Protein AF-M2BFG3-F1 (afdb_monomer)

Secondary structure (DSSP, 8-state):
-----S---PPTT--SSSSSHHHHHHHHHHHHHHHHHHTT--GGG--S-PPPPEETTT-PBP-HHHHHHHHHHHHHHT-S--EEEEHHHHHHTT--B-TTS--PPEEEEPTTSS-SSPPPSSB-----SS---SEEEEEEGGGB-HHHHHHHHHHHHHT--HHHHHHHHHHHHHHHHHHHHHHTT-HHHHHHHHHHHHHHHHH-TT-HHHHHHHHHHHHHHHHTSGGGG-GGGTSHHHHHHHHHHHHHHHHHHHHHHHTTSS-TTHHHHHHHHHHHHHHHHT-S---HHHHHHHHHHHHHHH---S-------

Nearest PDB structures (foldseek):
  5ew5-assembly4_D  TM=2.114E-01  e=9.099E+00  Escherichia coli

Sequence (313 aa):
MPSLMDGSIKTVWEPYKYGSPEDYYITQFNSLLQECSSKDILPFFDHTKKDIPENMLNRSIMKDINKVAAELHSASTGAGGNTYIFGKDALELNLSLDTTKNIRPLLVCADGKYSSIQPILHEMKVAESGAKTKYQFMYNLEQFDERSQKILKKVAKEYNQEKETNKIKNEIQKDAKEFYKDNCKNPDNRKKMTNLLQQNREENKNLLSSFEAVMIHNLAQKHGGFEIIGDKYIKPENEIVAKMKMREEIDSSLKAIADNKLKPDALMRSVFKGQETANLIMSKDVSYDRQHEKHETIKAKTNTHKLEYGYGR

Structure (mmCIF, N/CA/C/O backbone):
data_AF-M2BFG3-F1
#
_entry.id   AF-M2BFG3-F1
#
loop_
_atom_site.group_PDB
_atom_site.id
_atom_site.type_symbol
_atom_site.label_atom_id
_atom_site.label_alt_id
_atom_site.label_comp_id
_atom_site.label_asym_id
_atom_site.label_entity_id
_atom_site.label_seq_id
_atom_site.pdbx_PDB_ins_code
_atom_site.Cartn_x
_atom_site.Cartn_y
_atom_site.Cartn_z
_atom_site.occupancy
_atom_site.B_iso_or_equiv
_atom_site.auth_seq_id
_atom_site.auth_comp_id
_atom_site.auth_asym_id
_atom_site.auth_atom_id
_atom_site.pdbx_PDB_model_num
ATOM 1 N N . MET A 1 1 ? -10.551 -11.655 -16.839 1.00 30.52 1 MET A N 1
ATOM 2 C CA . MET A 1 1 ? -9.439 -10.677 -16.761 1.00 30.52 1 MET A CA 1
ATOM 3 C C . MET A 1 1 ? -9.020 -10.306 -18.179 1.00 30.52 1 MET A C 1
ATOM 5 O O . MET A 1 1 ? -8.945 -11.225 -18.983 1.00 30.52 1 MET A O 1
ATOM 9 N N . PRO A 1 2 ? -8.793 -9.03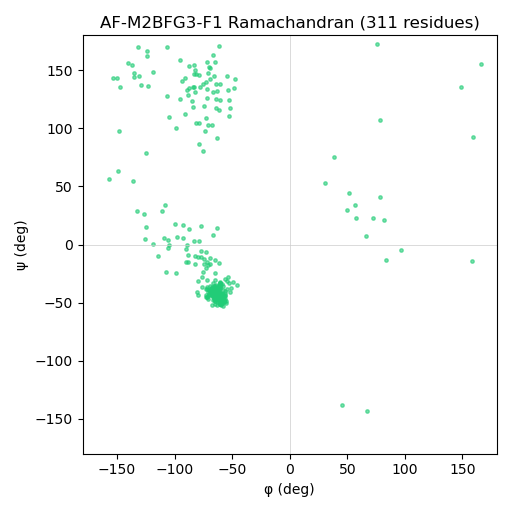1 -18.547 1.00 34.00 2 PRO A N 1
ATOM 10 C CA . PRO A 1 2 ? -8.161 -8.721 -19.829 1.00 34.00 2 PRO A CA 1
ATOM 11 C C . PRO A 1 2 ? -6.678 -9.110 -19.752 1.00 34.00 2 PRO A C 1
ATOM 13 O O . PRO A 1 2 ? -5.992 -8.693 -18.820 1.00 34.00 2 PRO A O 1
ATOM 16 N N . SER A 1 3 ? -6.210 -9.928 -20.696 1.00 36.12 3 SER A N 1
ATOM 17 C CA . SER A 1 3 ? -4.841 -10.445 -20.751 1.00 36.12 3 SER A CA 1
ATOM 18 C C . SER A 1 3 ? -3.840 -9.326 -21.041 1.00 36.12 3 SER A C 1
ATOM 20 O O . SER A 1 3 ? -3.695 -8.864 -22.169 1.00 36.12 3 SER A O 1
ATOM 22 N N . LEU A 1 4 ? -3.143 -8.895 -19.998 1.00 45.59 4 LEU A N 1
ATOM 23 C CA . LEU A 1 4 ? -1.855 -8.220 -20.088 1.00 45.59 4 LEU A CA 1
ATOM 24 C C . LEU A 1 4 ? -0.798 -9.311 -20.322 1.00 45.59 4 LEU A C 1
ATOM 26 O O . LEU A 1 4 ? -0.286 -9.865 -19.359 1.00 45.59 4 LEU A O 1
ATOM 30 N N . MET A 1 5 ? -0.552 -9.698 -21.575 1.00 47.91 5 MET A N 1
ATOM 31 C CA . MET A 1 5 ? 0.468 -10.709 -21.917 1.00 47.91 5 MET A CA 1
ATOM 32 C C . MET A 1 5 ? 1.492 -10.224 -22.952 1.00 47.91 5 MET A C 1
ATOM 34 O O . MET A 1 5 ? 2.350 -10.997 -23.357 1.00 47.91 5 MET A O 1
ATOM 38 N N . ASP A 1 6 ? 1.449 -8.960 -23.376 1.00 53.59 6 ASP A N 1
ATOM 39 C CA . ASP A 1 6 ? 2.383 -8.432 -24.381 1.00 53.59 6 ASP A CA 1
ATOM 40 C C . ASP A 1 6 ? 3.665 -7.828 -23.778 1.00 53.59 6 ASP A C 1
ATOM 42 O O . ASP A 1 6 ? 4.554 -7.425 -24.521 1.00 53.59 6 ASP A O 1
ATOM 46 N N . GLY A 1 7 ? 3.784 -7.764 -22.445 1.00 57.06 7 GLY A N 1
ATOM 47 C CA . GLY A 1 7 ? 4.974 -7.240 -21.760 1.00 57.06 7 GLY A CA 1
ATOM 48 C C . GLY A 1 7 ? 5.223 -5.742 -21.976 1.00 57.06 7 GLY A C 1
ATOM 49 O O . GLY A 1 7 ? 6.262 -5.230 -21.554 1.00 57.06 7 GLY A O 1
ATOM 50 N N . SER A 1 8 ? 4.286 -5.030 -22.613 1.00 61.94 8 SER A N 1
ATOM 51 C CA . SER A 1 8 ? 4.413 -3.605 -22.890 1.00 61.94 8 SER A CA 1
ATOM 52 C C . SER A 1 8 ? 4.112 -2.784 -21.635 1.00 61.94 8 SER A C 1
ATOM 54 O O . SER A 1 8 ? 3.156 -3.035 -20.893 1.00 61.94 8 SER A O 1
ATOM 56 N N . ILE A 1 9 ? 4.945 -1.775 -21.372 1.00 69.50 9 ILE A N 1
ATOM 57 C CA . ILE A 1 9 ? 4.664 -0.811 -20.311 1.00 69.50 9 ILE A CA 1
ATOM 58 C C . ILE A 1 9 ? 3.528 0.077 -20.812 1.00 69.50 9 ILE A C 1
ATOM 60 O O . ILE A 1 9 ? 3.706 0.889 -21.718 1.00 69.50 9 ILE A O 1
ATOM 64 N N . LYS A 1 10 ? 2.340 -0.085 -20.229 1.00 58.25 10 LYS A N 1
ATOM 65 C CA . LYS A 1 10 ? 1.167 0.671 -20.668 1.00 58.25 10 LYS A CA 1
ATOM 66 C C . LYS A 1 10 ? 1.348 2.167 -20.430 1.00 58.25 10 LYS A C 1
ATOM 68 O O . LYS A 1 10 ? 1.586 2.600 -19.299 1.00 58.25 10 LYS A O 1
ATOM 73 N N . THR A 1 11 ? 1.191 2.948 -21.496 1.00 51.62 11 THR A N 1
ATOM 74 C CA . THR A 1 11 ? 1.058 4.402 -21.442 1.00 51.62 11 THR A CA 1
ATOM 75 C C . THR A 1 11 ? -0.285 4.799 -20.827 1.00 51.62 11 THR A C 1
ATOM 77 O O . THR A 1 11 ? -1.258 4.046 -20.802 1.00 51.62 11 THR A O 1
ATOM 80 N N . VAL A 1 12 ? -0.284 5.986 -20.231 1.00 53.41 12 VAL A N 1
ATOM 81 C CA . VAL A 1 12 ? -1.336 6.555 -19.388 1.00 53.41 12 VAL A CA 1
ATOM 82 C C . VAL A 1 12 ? -2.705 6.512 -20.079 1.00 53.41 12 VAL A C 1
ATOM 84 O O . VAL A 1 12 ? -2.905 7.162 -21.096 1.00 53.41 12 VAL A O 1
ATOM 87 N N . TRP A 1 13 ? -3.625 5.763 -19.462 1.00 57.31 13 TRP A N 1
ATOM 88 C CA . TRP A 1 13 ? -5.076 5.728 -19.684 1.00 57.31 13 TRP A CA 1
ATOM 89 C C . TRP A 1 13 ? -5.549 5.841 -21.137 1.00 57.31 13 TRP A C 1
ATOM 91 O O . TRP A 1 13 ? -6.154 6.844 -21.510 1.00 57.31 13 TRP A O 1
ATOM 101 N N . GLU A 1 14 ? -5.409 4.769 -21.918 1.00 45.84 14 GLU A N 1
ATOM 102 C CA . GLU A 1 14 ? -6.371 4.555 -23.002 1.00 45.84 14 GLU A CA 1
ATOM 103 C C . GLU A 1 14 ? -7.639 3.857 -22.479 1.00 45.84 14 GLU A C 1
ATOM 105 O O . GLU A 1 14 ? -7.562 2.951 -21.637 1.00 45.84 14 GLU A O 1
ATOM 110 N N . PRO A 1 15 ? -8.824 4.341 -22.899 1.00 43.78 15 PRO A N 1
ATOM 111 C CA . PRO A 1 15 ? -10.099 4.015 -22.285 1.00 43.78 15 PRO A CA 1
ATOM 112 C C . PRO A 1 15 ? -10.504 2.605 -22.695 1.00 43.78 15 PRO A C 1
ATOM 114 O O . PRO A 1 15 ? -10.333 2.247 -23.844 1.00 43.78 15 PRO A O 1
ATOM 117 N N . TYR A 1 16 ? -11.022 1.811 -21.760 1.00 41.34 16 TYR A N 1
ATOM 118 C CA . TYR A 1 16 ? -12.101 0.821 -21.926 1.00 41.34 16 TYR A CA 1
ATOM 119 C C . TYR A 1 16 ? -12.014 -0.197 -20.782 1.00 41.34 16 TYR A C 1
ATOM 121 O O . TYR A 1 16 ? -11.285 -1.184 -20.861 1.00 41.34 16 TYR A O 1
ATOM 129 N N . LYS A 1 17 ? -12.770 0.090 -19.706 1.00 51.50 17 LYS A N 1
ATOM 130 C CA . LYS A 1 17 ? -13.565 -0.848 -18.869 1.00 51.50 17 LYS A CA 1
ATOM 131 C C . LYS A 1 17 ? -13.881 -0.336 -17.456 1.00 51.50 17 LYS A C 1
ATOM 133 O O . LYS A 1 17 ? -14.753 -0.920 -16.826 1.00 51.50 17 LYS A O 1
ATOM 138 N N . TYR A 1 18 ? -13.226 0.721 -16.962 1.00 51.38 18 TYR A N 1
ATOM 139 C CA . TYR A 1 18 ? -13.191 0.995 -15.512 1.00 51.38 18 TYR A CA 1
ATOM 140 C C . TYR A 1 18 ? -13.675 2.378 -15.036 1.00 51.38 18 TYR A C 1
ATOM 142 O O . TYR A 1 18 ? -13.423 2.726 -13.889 1.00 51.38 18 TYR A O 1
ATOM 150 N N . GLY A 1 19 ? -14.378 3.165 -15.855 1.00 62.75 19 GLY A N 1
ATOM 151 C CA . GLY A 1 19 ? -14.836 4.492 -15.415 1.00 62.75 19 GLY A CA 1
ATOM 152 C C . GLY A 1 19 ? -13.675 5.472 -15.200 1.00 62.75 19 GLY A C 1
ATOM 153 O O . GLY A 1 19 ? -12.721 5.475 -15.981 1.00 62.75 19 GLY A O 1
ATOM 154 N N . SER A 1 20 ? -13.766 6.335 -14.184 1.00 77.19 20 SER A N 1
ATOM 155 C CA . SER A 1 20 ? -12.727 7.331 -13.899 1.00 77.19 20 SER A CA 1
ATOM 156 C C . SER A 1 20 ? -11.452 6.686 -13.311 1.00 77.19 20 SER A C 1
ATOM 158 O O . SER A 1 20 ? -11.523 5.617 -12.702 1.00 77.19 20 SER A O 1
ATOM 160 N N . PRO A 1 21 ? -10.267 7.327 -13.415 1.00 76.25 21 PRO A N 1
ATOM 161 C CA . PRO A 1 21 ? -9.048 6.860 -12.739 1.00 76.25 21 PRO A CA 1
ATOM 162 C C . PRO A 1 21 ? -9.212 6.653 -11.226 1.00 76.25 21 PRO A C 1
ATOM 164 O O . PRO A 1 21 ? -8.524 5.834 -10.624 1.00 76.25 21 PRO A O 1
ATOM 167 N N . GLU A 1 22 ? -10.131 7.396 -10.612 1.00 80.00 22 GLU A N 1
ATOM 168 C CA . GLU A 1 22 ? -10.487 7.262 -9.205 1.00 80.00 22 GLU A CA 1
ATOM 169 C C . GLU A 1 22 ? -11.275 5.991 -8.920 1.00 80.00 22 GLU A C 1
ATOM 171 O O . GLU A 1 22 ? -10.917 5.259 -7.998 1.00 80.00 22 GLU A O 1
ATOM 176 N N . ASP A 1 23 ? -12.266 5.679 -9.751 1.00 81.06 23 ASP A N 1
ATOM 177 C CA . ASP A 1 23 ? -13.029 4.435 -9.639 1.00 81.06 23 ASP A CA 1
ATOM 178 C C . ASP A 1 23 ? -12.116 3.223 -9.826 1.00 81.06 23 ASP A C 1
ATOM 180 O O . ASP A 1 23 ? -12.203 2.251 -9.070 1.00 81.06 23 ASP A O 1
ATOM 184 N N . TYR A 1 24 ? -11.178 3.294 -10.780 1.00 83.12 24 TYR A N 1
ATOM 185 C CA . TYR A 1 24 ? -10.166 2.254 -10.949 1.00 83.12 24 TYR A CA 1
ATOM 186 C C . TYR A 1 24 ? -9.262 2.135 -9.723 1.00 83.12 24 TYR A C 1
ATOM 188 O O . TYR A 1 24 ? -8.997 1.021 -9.285 1.00 83.12 24 TYR A O 1
ATOM 196 N N . TYR A 1 25 ? -8.794 3.253 -9.162 1.00 85.69 25 TYR A N 1
ATOM 197 C CA . TYR A 1 25 ? -7.952 3.246 -7.965 1.00 85.69 25 TYR A CA 1
ATOM 198 C C . TYR A 1 25 ? -8.656 2.563 -6.786 1.00 85.69 25 TYR A C 1
ATOM 200 O O . TYR A 1 25 ? -8.104 1.645 -6.182 1.00 85.69 25 TYR A O 1
ATOM 208 N N . ILE A 1 26 ? -9.907 2.949 -6.519 1.00 87.31 26 ILE A N 1
ATOM 209 C CA . ILE A 1 26 ? -10.742 2.371 -5.457 1.00 87.31 26 ILE A CA 1
ATOM 210 C C . ILE A 1 26 ? -10.985 0.879 -5.715 1.00 87.31 26 ILE A C 1
ATOM 212 O O . ILE A 1 26 ? -10.806 0.047 -4.825 1.00 87.31 26 ILE A O 1
ATOM 216 N N . THR A 1 27 ? -11.342 0.518 -6.948 1.00 88.69 27 THR A N 1
ATOM 217 C CA . THR A 1 27 ? -11.593 -0.877 -7.335 1.00 88.69 27 THR A CA 1
ATOM 218 C C . THR A 1 27 ? -10.334 -1.727 -7.205 1.00 88.69 27 THR A C 1
ATOM 220 O O . THR A 1 27 ? -10.389 -2.843 -6.685 1.00 88.69 27 THR A O 1
ATOM 223 N N . GLN A 1 28 ? -9.186 -1.209 -7.651 1.00 90.25 28 GLN A N 1
ATOM 224 C CA . GLN A 1 28 ? -7.898 -1.878 -7.531 1.00 90.25 28 GLN A CA 1
ATOM 225 C C . GLN A 1 28 ? -7.539 -2.089 -6.061 1.00 90.25 28 GLN A C 1
ATOM 227 O O . GLN A 1 28 ? -7.162 -3.204 -5.707 1.00 90.25 28 GLN A O 1
ATOM 232 N N . PHE A 1 29 ? -7.703 -1.065 -5.221 1.00 93.00 29 PHE A N 1
ATOM 233 C CA . PHE A 1 29 ? -7.454 -1.150 -3.786 1.00 93.00 29 PHE A CA 1
ATOM 234 C C . PHE A 1 29 ? -8.316 -2.233 -3.126 1.00 93.00 29 PHE A C 1
ATOM 236 O O . PHE A 1 29 ? -7.786 -3.150 -2.502 1.00 93.00 29 PHE A O 1
ATOM 243 N N . ASN A 1 30 ? -9.635 -2.182 -3.335 1.00 93.38 30 ASN A N 1
ATOM 244 C CA . ASN A 1 30 ? -10.581 -3.157 -2.790 1.00 93.38 30 ASN A CA 1
ATOM 245 C C . ASN A 1 30 ? -10.259 -4.587 -3.254 1.00 93.38 30 ASN A C 1
ATOM 247 O O . ASN A 1 30 ? -10.263 -5.518 -2.451 1.00 93.38 30 ASN A O 1
ATOM 251 N N . SER A 1 31 ? -9.916 -4.753 -4.536 1.00 93.69 31 SER A N 1
ATOM 252 C CA . SER A 1 31 ? -9.555 -6.058 -5.104 1.00 93.69 31 SER A CA 1
ATOM 253 C C . SER A 1 31 ? -8.260 -6.607 -4.507 1.00 93.69 31 SER A C 1
ATOM 255 O O . SER A 1 31 ? -8.182 -7.791 -4.201 1.00 93.69 31 SER A O 1
ATOM 257 N N . LEU A 1 32 ? -7.235 -5.763 -4.344 1.00 95.44 32 LEU A N 1
ATOM 258 C CA . LEU A 1 32 ? -5.972 -6.160 -3.718 1.00 95.44 32 LEU A CA 1
ATOM 259 C C . LEU A 1 32 ? -6.183 -6.559 -2.254 1.00 95.44 32 LEU A C 1
ATOM 261 O O . LEU A 1 32 ? -5.643 -7.565 -1.806 1.00 95.44 32 LEU A O 1
ATOM 265 N N . LEU A 1 33 ? -7.002 -5.802 -1.524 1.00 94.44 33 LEU A N 1
ATOM 266 C CA . LEU A 1 33 ? -7.316 -6.090 -0.130 1.00 94.44 33 LEU A CA 1
ATOM 267 C C . LEU A 1 33 ? -8.026 -7.446 0.023 1.00 94.44 33 LEU A C 1
ATOM 269 O O . LEU A 1 33 ? -7.627 -8.247 0.865 1.00 94.44 33 LEU A O 1
ATOM 273 N N . GLN A 1 34 ? -9.021 -7.723 -0.827 1.00 95.44 34 GLN A N 1
ATOM 274 C CA . GLN A 1 34 ? -9.739 -9.003 -0.862 1.00 95.44 34 GLN A CA 1
ATOM 275 C C . GLN A 1 34 ? -8.835 -10.179 -1.254 1.00 95.44 34 GLN A C 1
ATOM 277 O O . GLN A 1 34 ? -8.883 -11.264 -0.672 1.00 95.44 34 GLN A O 1
ATOM 282 N N . GLU A 1 35 ? -8.003 -9.985 -2.273 1.00 95.19 35 GLU A N 1
ATOM 283 C CA . GLU A 1 35 ? -7.098 -11.023 -2.752 1.00 95.19 35 GLU A CA 1
ATOM 284 C C . GLU A 1 35 ? -6.076 -11.396 -1.673 1.00 95.19 35 GLU A C 1
ATOM 286 O O . GLU A 1 35 ? -5.874 -12.577 -1.387 1.00 95.19 35 GLU A O 1
ATOM 291 N N . CYS A 1 36 ? -5.469 -10.398 -1.029 1.00 94.88 36 CYS A N 1
ATOM 292 C CA . CYS A 1 36 ? -4.495 -10.641 0.024 1.00 94.88 36 CYS A CA 1
ATOM 293 C C . CYS A 1 36 ? -5.136 -11.244 1.279 1.00 94.88 36 CYS A C 1
ATOM 295 O O . CYS A 1 36 ? -4.542 -12.131 1.893 1.00 94.88 36 CYS A O 1
ATOM 297 N N . SER A 1 37 ? -6.349 -10.814 1.649 1.00 94.19 37 SER A N 1
ATOM 298 C CA . SER A 1 37 ? -7.060 -11.381 2.799 1.00 94.19 37 SER A CA 1
ATOM 299 C C . SER A 1 37 ? -7.448 -12.840 2.571 1.00 94.19 37 SER A C 1
ATOM 301 O O . SER A 1 37 ? -7.225 -13.663 3.459 1.00 94.19 37 SER A O 1
ATOM 303 N N . SER A 1 38 ? -7.967 -13.186 1.389 1.00 93.62 38 SER A N 1
ATOM 304 C CA . SER A 1 38 ? -8.394 -14.552 1.047 1.00 93.62 38 SER A CA 1
ATOM 305 C C . SER A 1 38 ? -7.235 -15.550 0.972 1.00 93.62 38 SER A C 1
ATOM 307 O O . SER A 1 38 ? -7.406 -16.708 1.348 1.00 93.62 38 SER A O 1
ATOM 309 N N . LYS A 1 39 ? -6.047 -15.100 0.552 1.00 93.56 39 LYS A N 1
ATOM 310 C CA . LYS A 1 39 ? -4.824 -15.919 0.467 1.00 93.56 39 LYS A CA 1
ATOM 311 C C . LYS A 1 39 ? -3.981 -15.930 1.750 1.00 93.56 39 LYS A C 1
ATOM 313 O O . LYS A 1 39 ? -2.944 -16.578 1.771 1.00 93.56 39 LYS A O 1
ATOM 318 N N . ASP A 1 40 ? -4.404 -15.213 2.790 1.00 89.88 40 ASP A N 1
ATOM 319 C CA . ASP A 1 40 ? -3.648 -15.016 4.039 1.00 89.88 40 ASP A CA 1
ATOM 320 C C . ASP A 1 40 ? -2.244 -14.403 3.854 1.00 89.88 40 ASP A C 1
ATOM 322 O O . ASP A 1 40 ? -1.305 -14.683 4.592 1.00 89.88 40 ASP A O 1
ATOM 326 N N . ILE A 1 41 ? -2.105 -13.519 2.864 1.00 91.38 41 ILE A N 1
ATOM 327 C CA . ILE A 1 41 ? -0.852 -12.818 2.530 1.00 91.38 41 ILE A CA 1
ATOM 328 C C . ILE A 1 41 ? -0.933 -11.322 2.862 1.00 91.38 41 ILE A C 1
ATOM 330 O O . ILE A 1 41 ? -0.309 -10.486 2.210 1.00 91.38 41 ILE A O 1
ATOM 334 N N . LEU A 1 42 ? -1.741 -10.957 3.862 1.00 90.81 42 LEU A N 1
ATOM 335 C CA . LEU A 1 42 ? -1.896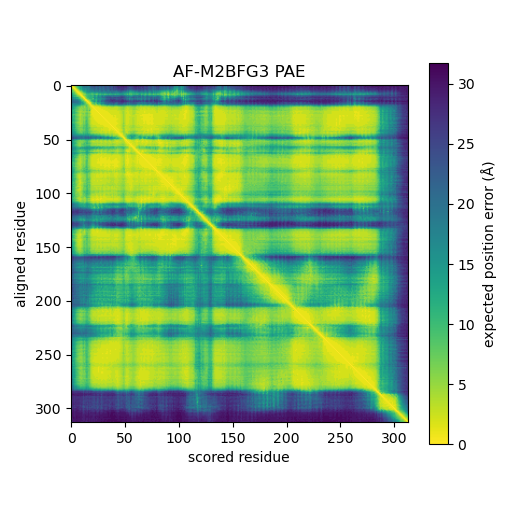 -9.567 4.291 1.00 90.81 42 LEU A CA 1
ATOM 336 C C . LEU A 1 42 ? -0.566 -9.030 4.850 1.00 90.81 42 LEU A C 1
ATOM 338 O O . LEU A 1 42 ? -0.098 -9.515 5.882 1.00 90.81 42 LEU A O 1
ATOM 342 N N . PRO A 1 43 ? 0.029 -7.995 4.227 1.00 87.19 43 PRO A N 1
ATOM 343 C CA . PRO A 1 43 ? 1.360 -7.520 4.595 1.00 87.19 43 PRO A CA 1
ATOM 344 C C . PRO A 1 43 ? 1.407 -6.841 5.972 1.00 87.19 43 PRO A C 1
ATOM 346 O O . PRO A 1 43 ? 2.490 -6.715 6.528 1.00 87.19 43 PRO A O 1
ATOM 349 N N . PHE A 1 44 ? 0.258 -6.443 6.530 1.00 86.06 44 PHE A N 1
ATOM 350 C CA . PHE A 1 44 ? 0.146 -5.738 7.818 1.00 86.06 44 PHE A CA 1
ATOM 351 C C . PHE A 1 44 ? 0.460 -6.607 9.040 1.00 86.06 44 PHE A C 1
ATOM 353 O O . PHE A 1 44 ? 0.674 -6.085 10.129 1.00 86.06 44 PHE A O 1
ATOM 360 N N . PHE A 1 45 ? 0.441 -7.927 8.858 1.00 83.25 45 PHE A N 1
ATOM 361 C CA . PHE A 1 45 ? 0.740 -8.908 9.899 1.00 83.25 45 PHE A CA 1
ATOM 362 C C . PHE A 1 45 ? 2.118 -9.547 9.714 1.00 83.25 45 PHE A C 1
ATOM 364 O O . PHE A 1 45 ? 2.479 -10.459 10.447 1.00 83.25 45 PHE A O 1
ATOM 371 N N . ASP A 1 46 ? 2.887 -9.106 8.718 1.00 77.75 46 ASP A N 1
ATOM 372 C CA . ASP A 1 46 ? 4.234 -9.613 8.529 1.00 77.75 46 ASP A CA 1
ATOM 373 C C . ASP A 1 46 ? 5.196 -8.901 9.485 1.00 77.75 46 ASP A C 1
ATOM 375 O O . ASP A 1 46 ? 5.568 -7.744 9.282 1.00 77.75 46 ASP A O 1
ATOM 379 N N . HIS A 1 47 ? 5.589 -9.618 10.537 1.00 71.62 47 HIS A N 1
ATOM 380 C CA . HIS A 1 47 ? 6.501 -9.118 11.567 1.00 71.62 47 HIS A CA 1
ATOM 381 C C . HIS A 1 47 ? 7.969 -9.095 11.127 1.00 71.62 47 HIS A C 1
ATOM 383 O O . HIS A 1 47 ? 8.824 -8.612 11.875 1.00 71.62 47 HIS A O 1
ATOM 389 N N . THR A 1 48 ? 8.298 -9.613 9.939 1.00 64.88 48 THR A N 1
ATOM 390 C CA . THR A 1 48 ? 9.646 -9.467 9.383 1.00 64.88 48 THR A CA 1
ATOM 391 C C . THR A 1 48 ? 9.891 -8.008 8.992 1.00 64.88 48 THR A C 1
ATOM 393 O O . THR A 1 48 ? 8.963 -7.250 8.707 1.00 64.88 48 THR A O 1
ATOM 396 N N . LYS A 1 49 ? 11.155 -7.557 9.015 1.00 58.94 49 LYS A N 1
ATOM 397 C CA . LYS A 1 49 ? 11.506 -6.190 8.597 1.00 58.94 49 LYS A CA 1
ATOM 398 C C . LYS A 1 49 ? 11.164 -6.001 7.116 1.00 58.94 49 LYS A C 1
ATOM 400 O O . LYS A 1 49 ? 12.004 -6.245 6.257 1.00 58.94 49 LYS A O 1
ATOM 405 N N . LYS A 1 50 ? 9.953 -5.531 6.821 1.00 61.19 50 LYS A N 1
ATOM 406 C CA . LYS A 1 50 ? 9.574 -5.098 5.479 1.00 61.19 50 LYS A CA 1
ATOM 407 C C . LYS A 1 50 ? 9.994 -3.658 5.263 1.00 61.19 50 LYS A C 1
ATOM 409 O O . LYS A 1 50 ? 9.611 -2.758 6.015 1.00 61.19 50 LYS A O 1
ATOM 414 N N . ASP A 1 51 ? 10.790 -3.458 4.222 1.00 73.06 51 ASP A N 1
ATOM 415 C CA . ASP A 1 51 ? 11.157 -2.129 3.769 1.00 73.06 51 ASP A CA 1
ATOM 416 C C . ASP A 1 51 ? 9.915 -1.342 3.354 1.00 73.06 51 ASP A C 1
ATOM 418 O O . ASP A 1 51 ? 8.988 -1.868 2.727 1.00 73.06 51 ASP A O 1
ATOM 422 N N . ILE A 1 52 ? 9.903 -0.068 3.744 1.00 79.75 52 ILE A N 1
ATOM 423 C CA . ILE A 1 52 ? 8.841 0.862 3.378 1.00 79.75 52 ILE A CA 1
ATOM 424 C C . ILE A 1 52 ? 8.871 1.012 1.851 1.00 79.75 52 ILE A C 1
ATOM 426 O O . ILE A 1 52 ? 9.955 1.232 1.309 1.00 79.75 52 ILE A O 1
ATOM 430 N N . PRO A 1 53 ? 7.722 0.910 1.159 1.00 86.00 53 PRO A N 1
ATOM 431 C CA . PRO A 1 53 ? 7.687 1.065 -0.284 1.00 86.00 53 PRO A CA 1
ATOM 432 C C . PRO A 1 53 ? 8.316 2.369 -0.767 1.00 86.00 53 PRO A C 1
ATOM 434 O O . PRO A 1 53 ? 8.016 3.447 -0.249 1.00 86.00 53 PRO A O 1
ATOM 437 N N . GLU A 1 54 ? 9.163 2.260 -1.786 1.00 83.25 54 GLU A N 1
ATOM 438 C CA . GLU A 1 54 ? 9.919 3.383 -2.337 1.00 83.25 54 GLU A CA 1
ATOM 439 C C . GLU A 1 54 ? 10.011 3.328 -3.865 1.00 83.25 54 GLU A C 1
ATOM 441 O O . GLU A 1 54 ? 9.925 2.265 -4.487 1.00 83.25 54 GLU A O 1
ATOM 446 N N . ASN A 1 55 ? 10.227 4.490 -4.475 1.00 83.81 55 ASN A N 1
ATOM 447 C CA . ASN A 1 55 ? 10.650 4.592 -5.862 1.00 83.81 55 ASN A CA 1
ATOM 448 C C . ASN A 1 55 ? 12.166 4.390 -5.970 1.00 83.81 55 ASN A C 1
ATOM 450 O O . ASN A 1 55 ? 12.944 5.042 -5.282 1.00 83.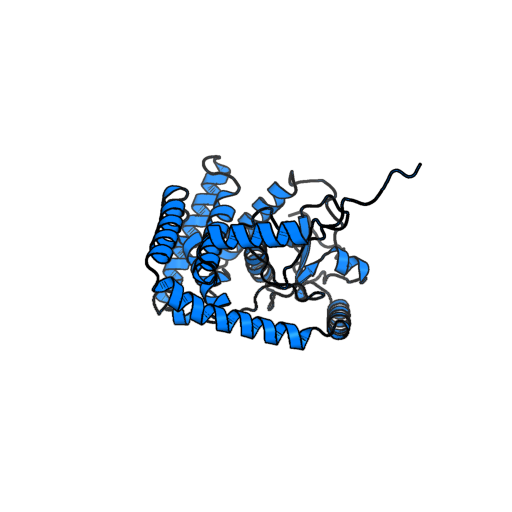81 55 ASN A O 1
ATOM 454 N N . MET A 1 56 ? 12.594 3.530 -6.886 1.00 82.81 56 MET A N 1
ATOM 455 C CA . MET A 1 56 ? 13.992 3.157 -7.065 1.00 82.81 56 MET A CA 1
ATOM 456 C C . MET A 1 56 ? 14.895 4.297 -7.554 1.00 82.81 56 MET A C 1
ATOM 458 O O . MET A 1 56 ? 16.055 4.365 -7.151 1.00 82.81 56 MET A O 1
ATOM 462 N N . LEU A 1 57 ? 14.397 5.157 -8.447 1.00 76.25 57 LEU A N 1
ATOM 463 C CA . LEU A 1 57 ? 15.201 6.164 -9.143 1.00 76.25 57 LEU A CA 1
ATOM 464 C C . LEU A 1 57 ? 15.456 7.403 -8.290 1.00 76.25 57 LEU A C 1
ATOM 466 O O . LEU A 1 57 ? 16.565 7.924 -8.289 1.00 76.25 57 LEU A O 1
ATOM 470 N N . ASN A 1 58 ? 14.448 7.865 -7.552 1.00 68.44 58 ASN A N 1
ATOM 471 C CA . ASN A 1 58 ? 14.565 9.050 -6.698 1.00 68.44 58 ASN A CA 1
ATOM 472 C C . ASN A 1 58 ? 14.551 8.720 -5.193 1.00 68.44 58 ASN A C 1
ATOM 474 O O . ASN A 1 58 ? 14.507 9.638 -4.376 1.00 68.44 58 ASN A O 1
ATOM 478 N N . ARG A 1 59 ? 14.551 7.424 -4.833 1.00 65.25 59 ARG A N 1
ATOM 479 C CA . ARG A 1 59 ? 14.541 6.893 -3.451 1.00 65.25 59 ARG A CA 1
ATOM 480 C C . ARG A 1 59 ? 13.478 7.517 -2.560 1.00 65.25 59 ARG A C 1
ATOM 482 O O . ARG A 1 59 ? 13.637 7.644 -1.347 1.00 65.25 59 ARG A O 1
ATOM 489 N N . SER A 1 60 ? 12.390 7.928 -3.192 1.00 69.69 60 SER A N 1
ATOM 490 C CA . SER A 1 60 ? 11.307 8.594 -2.513 1.00 69.69 60 SER A CA 1
ATOM 491 C C . SER A 1 60 ? 10.321 7.579 -1.953 1.00 69.69 60 SER A C 1
ATOM 493 O O . SER A 1 60 ? 9.962 6.601 -2.608 1.00 69.69 60 SER A O 1
ATOM 495 N N . ILE A 1 61 ? 9.909 7.794 -0.712 1.00 73.12 61 ILE A N 1
ATOM 496 C CA . ILE A 1 61 ? 9.069 6.878 0.046 1.00 73.12 61 ILE A CA 1
ATOM 497 C C . ILE A 1 61 ? 7.602 7.134 -0.307 1.00 73.12 61 ILE A C 1
ATOM 499 O O . ILE A 1 61 ? 7.144 8.281 -0.359 1.00 73.12 61 ILE A O 1
ATOM 503 N N . MET A 1 62 ? 6.854 6.055 -0.527 1.00 79.12 62 MET A N 1
ATOM 504 C CA . MET A 1 62 ? 5.410 6.123 -0.717 1.00 79.12 62 MET A CA 1
ATOM 505 C C . MET A 1 62 ? 4.696 6.462 0.586 1.00 79.12 62 MET A C 1
ATOM 507 O O . MET A 1 62 ? 5.097 6.041 1.675 1.00 79.12 62 MET A O 1
ATOM 511 N N . LYS A 1 63 ? 3.577 7.173 0.470 1.00 72.50 63 LYS A N 1
ATOM 512 C CA . LYS A 1 63 ? 2.790 7.632 1.613 1.00 72.50 63 LYS A CA 1
ATOM 513 C C . LYS A 1 63 ? 1.319 7.357 1.484 1.00 72.50 63 LYS A C 1
ATOM 515 O O . LYS A 1 63 ? 0.839 6.943 0.430 1.00 72.50 63 LYS A O 1
ATOM 520 N N . ASP A 1 64 ? 0.654 7.581 2.610 1.00 75.25 64 ASP A N 1
ATOM 521 C CA . ASP A 1 64 ? -0.781 7.450 2.779 1.00 75.25 64 ASP A CA 1
ATOM 522 C C . ASP A 1 64 ? -1.263 6.152 2.145 1.00 75.25 64 ASP A C 1
ATOM 524 O O . ASP A 1 64 ? -0.599 5.111 2.203 1.00 75.25 64 ASP A O 1
ATOM 528 N N . ILE A 1 65 ? -2.389 6.237 1.468 1.00 83.56 65 ILE A N 1
ATOM 529 C CA . ILE A 1 65 ? -3.022 5.091 0.862 1.00 83.56 65 ILE A CA 1
ATOM 530 C C . ILE A 1 65 ? -2.194 4.455 -0.273 1.00 83.56 65 ILE A C 1
ATOM 532 O O . ILE A 1 65 ? -2.289 3.246 -0.478 1.00 83.56 65 ILE A O 1
ATOM 536 N N . ASN A 1 66 ? -1.303 5.204 -0.942 1.00 86.62 66 ASN A N 1
ATOM 537 C CA . ASN A 1 66 ? -0.407 4.644 -1.964 1.00 86.62 66 ASN A CA 1
ATOM 538 C C . ASN A 1 66 ? 0.596 3.654 -1.367 1.00 86.62 66 ASN A C 1
ATOM 540 O O . ASN A 1 66 ? 0.892 2.638 -1.992 1.00 86.62 66 ASN A O 1
ATOM 544 N N . LYS A 1 67 ? 1.089 3.923 -0.153 1.00 88.50 67 LYS A N 1
ATOM 545 C CA . LYS A 1 67 ? 1.974 3.001 0.565 1.00 88.50 67 LYS A CA 1
ATOM 546 C C . LYS A 1 67 ? 1.279 1.663 0.794 1.00 88.50 67 LYS A C 1
ATOM 548 O O . LYS A 1 67 ? 1.811 0.622 0.425 1.00 88.50 67 LYS A O 1
ATOM 553 N N . VAL A 1 68 ? 0.074 1.702 1.358 1.00 89.50 68 VAL A N 1
ATOM 554 C CA . VAL A 1 68 ? -0.697 0.489 1.648 1.00 89.50 68 VAL A CA 1
ATOM 555 C C . VAL A 1 68 ? -1.049 -0.257 0.361 1.00 89.50 68 VAL A C 1
ATOM 557 O O . VAL A 1 68 ? -0.896 -1.477 0.289 1.00 89.50 68 VAL A O 1
ATOM 560 N N . ALA A 1 69 ? -1.457 0.469 -0.683 1.00 91.88 69 ALA A N 1
ATOM 561 C CA . ALA A 1 69 ? -1.728 -0.114 -1.992 1.00 91.88 69 ALA A CA 1
ATOM 562 C C . ALA A 1 69 ? -0.495 -0.836 -2.562 1.00 91.88 69 ALA A C 1
ATOM 564 O O . ALA A 1 69 ? -0.632 -1.922 -3.120 1.00 91.88 69 ALA A O 1
ATOM 565 N N . ALA A 1 70 ? 0.707 -0.288 -2.372 1.00 92.75 70 ALA A N 1
ATOM 566 C CA . ALA A 1 70 ? 1.949 -0.906 -2.817 1.00 92.75 70 ALA A CA 1
ATOM 567 C C . ALA A 1 70 ? 2.362 -2.136 -2.005 1.00 92.75 70 ALA A C 1
ATOM 569 O O . ALA A 1 70 ? 2.868 -3.098 -2.580 1.00 92.75 70 ALA A O 1
ATOM 570 N N . GLU A 1 71 ? 2.131 -2.155 -0.696 1.00 93.19 71 GLU A N 1
ATOM 571 C CA . GLU A 1 71 ? 2.387 -3.350 0.119 1.00 93.19 71 GLU A CA 1
ATOM 572 C C . GLU A 1 71 ? 1.437 -4.488 -0.267 1.00 93.19 71 GLU A C 1
ATOM 574 O O . GLU A 1 71 ? 1.870 -5.626 -0.451 1.00 93.19 71 GLU A O 1
ATOM 579 N N . LEU A 1 72 ? 0.149 -4.174 -0.450 1.00 94.25 72 LEU A N 1
ATOM 580 C CA . LEU A 1 72 ? -0.847 -5.137 -0.919 1.00 94.25 72 LEU A CA 1
ATOM 581 C C . LEU A 1 72 ? -0.527 -5.633 -2.331 1.00 94.25 72 LEU A C 1
ATOM 583 O O . LEU A 1 72 ? -0.636 -6.824 -2.609 1.00 94.25 72 LEU A O 1
ATOM 587 N N . HIS A 1 73 ? -0.113 -4.729 -3.217 1.00 95.00 73 HIS A N 1
ATOM 588 C CA . HIS A 1 73 ? 0.288 -5.063 -4.576 1.00 95.00 73 HIS A CA 1
ATOM 589 C C . HIS A 1 73 ? 1.496 -5.998 -4.600 1.00 95.00 73 HIS A C 1
ATOM 591 O O . HIS A 1 73 ? 1.437 -7.037 -5.248 1.00 95.00 73 HIS A O 1
ATOM 597 N N . SER A 1 74 ? 2.553 -5.668 -3.852 1.00 93.31 74 SER A N 1
ATOM 598 C CA . SER A 1 74 ? 3.756 -6.495 -3.736 1.00 93.31 74 SER A CA 1
ATOM 599 C C . SER A 1 74 ? 3.402 -7.915 -3.287 1.00 93.31 74 SER A C 1
ATOM 601 O O . SER A 1 74 ? 3.723 -8.879 -3.988 1.00 93.31 74 SER A O 1
ATOM 603 N N . ALA A 1 75 ? 2.609 -8.029 -2.213 1.00 93.12 75 ALA A N 1
ATOM 604 C CA . ALA A 1 75 ? 2.125 -9.308 -1.702 1.00 93.12 75 ALA A CA 1
ATOM 605 C C . ALA A 1 75 ? 1.302 -10.089 -2.744 1.00 93.12 75 ALA A C 1
ATOM 607 O O . ALA A 1 75 ? 1.585 -11.257 -2.994 1.00 93.12 75 ALA A O 1
ATOM 608 N N . SER A 1 76 ? 0.333 -9.447 -3.407 1.00 93.06 76 SER A N 1
ATOM 609 C CA . SER A 1 76 ? -0.492 -10.070 -4.459 1.00 93.06 76 SER A CA 1
ATOM 610 C C . SER A 1 76 ? 0.338 -10.550 -5.657 1.00 93.06 76 SER A C 1
ATOM 612 O O . SER A 1 76 ? 0.052 -11.606 -6.226 1.00 93.06 76 SER A O 1
ATOM 614 N N . THR A 1 77 ? 1.384 -9.810 -6.034 1.00 90.44 77 THR A N 1
ATOM 615 C CA . THR A 1 77 ? 2.292 -10.197 -7.127 1.00 90.44 77 THR A CA 1
ATOM 616 C C . THR A 1 77 ? 3.337 -11.240 -6.728 1.00 90.44 77 THR A C 1
ATOM 618 O O . THR A 1 77 ? 3.984 -11.793 -7.614 1.00 90.44 77 THR A O 1
ATOM 621 N N . GLY A 1 78 ? 3.488 -11.531 -5.431 1.00 89.25 78 GLY A N 1
ATOM 622 C CA . GLY A 1 78 ? 4.519 -12.429 -4.911 1.00 89.25 78 GLY A CA 1
ATOM 623 C C . GLY A 1 78 ? 5.933 -11.843 -4.960 1.00 89.25 78 GLY A C 1
ATOM 624 O O . GLY A 1 78 ? 6.892 -12.608 -4.996 1.00 89.25 78 GLY A O 1
ATOM 625 N N . ALA A 1 79 ? 6.064 -10.514 -4.993 1.00 89.06 79 ALA A N 1
ATOM 626 C CA . ALA A 1 79 ? 7.365 -9.857 -5.000 1.00 89.06 79 ALA A CA 1
ATOM 627 C C . ALA A 1 79 ? 8.029 -9.948 -3.614 1.00 89.06 79 ALA A C 1
ATOM 629 O O . ALA A 1 79 ? 7.374 -9.787 -2.582 1.00 89.06 79 ALA A O 1
ATOM 630 N N . GLY A 1 80 ? 9.338 -10.194 -3.589 1.00 84.94 80 GLY A N 1
ATOM 631 C CA . GLY A 1 80 ? 10.146 -10.228 -2.369 1.00 84.94 80 GLY A CA 1
ATOM 632 C C . GLY A 1 80 ? 10.452 -8.843 -1.785 1.00 84.94 80 GLY A C 1
ATOM 633 O O . GLY A 1 80 ? 10.711 -8.733 -0.587 1.00 84.94 80 GLY A O 1
ATOM 634 N N . GLY A 1 81 ? 10.412 -7.784 -2.600 1.00 86.19 81 GLY A N 1
ATOM 635 C CA . GLY A 1 81 ? 10.694 -6.403 -2.189 1.00 86.19 81 GLY A CA 1
ATOM 636 C C . GLY A 1 81 ? 9.581 -5.392 -2.487 1.00 86.19 81 GLY A C 1
ATOM 637 O O . GLY A 1 81 ? 8.676 -5.633 -3.280 1.00 86.19 81 GLY A O 1
ATOM 638 N N . ASN A 1 82 ? 9.678 -4.203 -1.880 1.00 88.69 82 ASN A N 1
ATOM 639 C CA . ASN A 1 82 ? 8.764 -3.069 -2.101 1.00 88.69 82 ASN A CA 1
ATOM 640 C C . ASN A 1 82 ? 9.419 -1.925 -2.898 1.00 88.69 82 ASN A C 1
ATOM 642 O O . ASN A 1 82 ? 9.152 -0.746 -2.661 1.00 88.69 82 ASN A O 1
ATOM 646 N N . THR A 1 83 ? 10.300 -2.260 -3.836 1.00 90.12 83 THR A N 1
ATOM 647 C CA . THR A 1 83 ? 10.963 -1.275 -4.695 1.00 90.12 83 THR A CA 1
ATOM 648 C C . THR A 1 83 ? 10.201 -1.141 -6.002 1.00 90.12 83 THR A C 1
ATOM 650 O O . THR A 1 83 ? 9.995 -2.124 -6.713 1.00 90.12 83 THR A O 1
ATOM 653 N N . TYR A 1 84 ? 9.810 0.081 -6.338 1.00 90.81 84 TYR A N 1
ATOM 654 C CA . TYR A 1 84 ? 8.995 0.359 -7.508 1.00 90.81 84 TYR A CA 1
ATOM 655 C C . TYR A 1 84 ? 9.632 1.377 -8.450 1.00 90.81 84 TYR A C 1
ATOM 657 O O . TYR A 1 84 ? 10.488 2.167 -8.067 1.00 90.81 84 TYR A O 1
ATOM 665 N N . ILE A 1 85 ? 9.148 1.414 -9.686 1.00 87.00 85 ILE A N 1
ATOM 666 C CA . ILE A 1 85 ? 9.435 2.467 -10.655 1.00 87.00 85 ILE A CA 1
ATOM 667 C C . ILE A 1 85 ? 8.138 2.961 -11.289 1.00 87.00 85 ILE A C 1
ATOM 669 O O . ILE A 1 85 ? 7.191 2.203 -11.509 1.00 87.00 85 ILE A O 1
ATOM 673 N N . PHE A 1 86 ? 8.089 4.254 -11.580 1.00 85.19 86 PHE A N 1
ATOM 674 C CA . PHE A 1 86 ? 7.028 4.844 -12.377 1.00 85.19 86 PHE A CA 1
ATOM 675 C C . PHE A 1 86 ? 7.036 4.305 -13.814 1.00 85.19 86 PHE A C 1
ATOM 677 O O . PHE A 1 86 ? 8.078 4.229 -14.454 1.00 85.19 86 PHE A O 1
ATOM 684 N N . GLY A 1 87 ? 5.858 4.009 -14.367 1.00 82.00 87 GLY A N 1
ATOM 685 C CA . GLY A 1 87 ? 5.735 3.512 -15.742 1.00 82.00 87 GLY A CA 1
ATOM 686 C C . GLY A 1 87 ? 6.327 4.461 -16.789 1.00 82.00 87 GLY A C 1
ATOM 687 O O . GLY A 1 87 ? 6.947 4.003 -17.740 1.00 82.00 87 GLY A O 1
ATOM 688 N N . LYS A 1 88 ? 6.200 5.779 -16.584 1.00 79.50 88 LYS A N 1
ATOM 689 C CA . LYS A 1 88 ? 6.816 6.797 -17.449 1.00 79.50 88 LYS A CA 1
ATOM 690 C C . LYS A 1 88 ? 8.345 6.677 -17.469 1.00 79.50 88 LYS A C 1
ATOM 692 O O . LYS A 1 88 ? 8.921 6.561 -18.542 1.00 79.50 88 LYS A O 1
ATOM 697 N N . ASP A 1 89 ? 8.979 6.635 -16.301 1.00 82.69 89 ASP A N 1
ATOM 698 C CA . ASP A 1 89 ? 10.437 6.509 -16.200 1.00 82.69 89 ASP A CA 1
ATOM 699 C C . ASP A 1 89 ? 10.915 5.170 -16.784 1.00 82.69 89 ASP A C 1
ATOM 701 O O . ASP A 1 89 ? 11.940 5.095 -17.455 1.00 82.69 89 ASP A O 1
ATOM 705 N N . ALA A 1 90 ? 10.143 4.099 -16.573 1.00 84.50 90 ALA A N 1
ATOM 706 C CA . ALA A 1 90 ? 10.449 2.788 -17.130 1.00 84.50 90 ALA A CA 1
ATOM 707 C C . ALA A 1 90 ? 10.380 2.768 -18.671 1.00 84.50 90 ALA A C 1
ATOM 709 O O . ALA A 1 90 ? 11.199 2.103 -19.307 1.00 84.50 90 ALA A O 1
ATOM 710 N N . LEU A 1 91 ? 9.450 3.523 -19.267 1.00 82.25 91 LEU A N 1
ATOM 711 C CA . LEU A 1 91 ? 9.381 3.740 -20.716 1.00 82.25 91 LEU A CA 1
ATOM 712 C C . LEU A 1 91 ? 10.584 4.539 -21.226 1.00 82.25 91 LEU A C 1
ATOM 714 O O . LEU A 1 91 ? 11.215 4.129 -22.195 1.00 82.25 91 LEU A O 1
ATOM 718 N N . GLU A 1 92 ? 10.928 5.648 -20.567 1.00 84.75 92 GLU A N 1
ATOM 719 C CA . GLU A 1 92 ? 12.068 6.498 -20.948 1.00 84.75 92 GLU A CA 1
ATOM 720 C C . GLU A 1 92 ? 13.403 5.736 -20.890 1.00 84.75 92 GLU A C 1
ATOM 722 O O . GLU A 1 92 ? 14.289 5.949 -21.718 1.00 84.75 92 GLU A O 1
ATOM 727 N N . LEU A 1 93 ? 13.523 4.787 -19.959 1.00 86.38 93 LEU A N 1
ATOM 728 C CA . LEU A 1 93 ? 14.679 3.901 -19.819 1.00 86.38 93 LEU A CA 1
ATOM 729 C C . LEU A 1 93 ? 14.646 2.669 -20.748 1.00 86.38 93 LEU A C 1
ATOM 731 O O . LEU A 1 93 ? 15.560 1.845 -20.677 1.00 86.38 93 LEU A O 1
ATOM 735 N N . ASN A 1 94 ? 13.640 2.536 -21.623 1.00 87.50 94 ASN A N 1
ATOM 736 C CA . ASN A 1 94 ? 13.442 1.391 -22.525 1.00 87.50 94 ASN A CA 1
ATOM 737 C C . ASN A 1 94 ? 13.476 0.032 -21.801 1.00 87.50 94 ASN A C 1
ATOM 739 O O . ASN A 1 94 ? 14.130 -0.917 -22.243 1.00 87.50 94 ASN A O 1
ATOM 743 N N . LEU A 1 95 ? 12.797 -0.053 -20.657 1.00 87.88 95 LEU A N 1
ATOM 744 C CA . LEU A 1 95 ? 12.724 -1.277 -19.863 1.00 87.88 95 LEU A CA 1
ATOM 745 C C . LEU A 1 95 ? 11.637 -2.217 -20.386 1.00 87.88 95 LEU A C 1
ATOM 747 O O . LEU A 1 95 ? 10.661 -1.795 -21.000 1.00 87.88 95 LEU A O 1
ATOM 751 N N . SER A 1 96 ? 11.806 -3.508 -20.117 1.00 89.12 96 SER A N 1
ATOM 752 C CA . SER A 1 96 ? 10.893 -4.574 -20.532 1.00 89.12 96 SER A CA 1
ATOM 753 C C . SER A 1 96 ? 10.391 -5.362 -19.325 1.00 89.12 96 SER A C 1
ATOM 755 O O . SER A 1 96 ? 11.152 -5.693 -18.407 1.00 89.12 96 SER A O 1
ATOM 757 N N . LEU A 1 97 ? 9.087 -5.644 -19.320 1.00 89.50 97 LEU A N 1
ATOM 758 C CA . LEU A 1 97 ? 8.456 -6.480 -18.305 1.00 89.50 97 LEU A CA 1
ATOM 759 C C . LEU A 1 97 ? 8.726 -7.956 -18.601 1.00 89.50 97 LEU A C 1
ATOM 761 O O . LEU A 1 97 ? 8.783 -8.385 -19.753 1.00 89.50 97 LEU A O 1
ATOM 765 N N . ASP A 1 98 ? 8.860 -8.740 -17.542 1.00 88.50 98 ASP A N 1
ATOM 766 C CA . ASP A 1 98 ? 8.993 -10.184 -17.628 1.00 88.50 98 ASP A CA 1
ATOM 767 C C . ASP A 1 98 ? 7.611 -10.810 -17.858 1.00 88.50 98 ASP A C 1
ATOM 769 O O . ASP A 1 98 ? 6.783 -10.893 -16.949 1.00 88.50 98 ASP A O 1
ATOM 773 N N . THR A 1 99 ? 7.353 -11.251 -19.089 1.00 84.88 99 THR A N 1
ATOM 774 C CA . THR A 1 99 ? 6.064 -11.842 -19.495 1.00 84.88 99 THR A CA 1
ATOM 775 C C . THR A 1 99 ? 5.748 -13.165 -18.797 1.00 84.88 99 THR A C 1
ATOM 777 O O . THR A 1 99 ? 4.600 -13.606 -18.826 1.00 84.88 99 THR A O 1
ATOM 780 N N . THR A 1 100 ? 6.731 -13.788 -18.140 1.00 86.12 100 THR A N 1
ATOM 781 C CA . THR A 1 100 ? 6.523 -15.008 -17.347 1.00 86.12 100 THR A CA 1
ATOM 782 C C . THR A 1 100 ? 5.992 -14.719 -15.942 1.00 86.12 100 THR A C 1
ATOM 784 O O . THR A 1 100 ? 5.570 -15.638 -15.238 1.00 86.12 100 THR A O 1
ATOM 787 N N . LYS A 1 101 ? 5.978 -13.447 -15.527 1.00 83.88 101 LYS A N 1
ATOM 788 C CA . LYS A 1 101 ? 5.558 -13.008 -14.194 1.00 83.88 101 LYS A CA 1
ATOM 789 C C . LYS A 1 101 ? 4.197 -12.322 -14.211 1.00 83.88 101 LYS A C 1
ATOM 791 O O . LYS A 1 101 ? 3.637 -11.975 -15.248 1.00 83.88 101 LYS A O 1
ATOM 796 N N . ASN A 1 102 ? 3.655 -12.089 -13.018 1.00 82.94 102 ASN A N 1
ATOM 797 C CA . ASN A 1 102 ? 2.463 -11.267 -12.855 1.00 82.94 102 ASN A CA 1
ATOM 798 C C . ASN A 1 102 ? 2.804 -9.788 -13.114 1.00 82.94 102 ASN A C 1
ATOM 800 O O . ASN A 1 102 ? 3.371 -9.121 -12.252 1.00 82.94 102 ASN A O 1
ATOM 804 N N . ILE A 1 103 ? 2.434 -9.270 -14.287 1.00 83.38 103 ILE A N 1
ATOM 805 C CA . ILE A 1 103 ? 2.738 -7.895 -14.725 1.00 83.38 103 ILE A CA 1
ATOM 806 C C . ILE A 1 103 ? 1.641 -6.868 -14.403 1.00 83.38 103 ILE A C 1
ATOM 808 O O . ILE A 1 103 ? 1.592 -5.794 -15.005 1.00 83.38 103 ILE A O 1
ATOM 812 N N . ARG A 1 104 ? 0.715 -7.186 -13.488 1.00 85.31 104 ARG A N 1
ATOM 813 C CA . ARG A 1 104 ? -0.335 -6.249 -13.060 1.00 85.31 104 ARG A CA 1
ATOM 814 C C . ARG A 1 104 ? 0.304 -4.919 -12.614 1.00 85.31 104 ARG A C 1
ATOM 816 O O . ARG A 1 104 ? 1.157 -4.959 -11.736 1.00 85.31 104 ARG A O 1
ATOM 823 N N . PRO A 1 105 ? -0.074 -3.760 -13.184 1.00 85.44 105 PRO A N 1
ATOM 824 C CA . PRO A 1 105 ? 0.455 -2.472 -12.747 1.00 85.44 105 PRO A CA 1
ATOM 825 C C . PRO A 1 105 ? -0.276 -1.962 -11.503 1.00 85.44 105 PRO A C 1
ATOM 827 O O . PRO A 1 105 ? -1.498 -2.111 -11.376 1.00 85.44 105 PRO A O 1
ATOM 830 N N . LEU A 1 106 ? 0.448 -1.260 -10.636 1.00 89.19 106 LEU A N 1
ATOM 831 C CA . LEU A 1 106 ? -0.114 -0.506 -9.521 1.00 89.19 106 LEU A CA 1
ATOM 832 C C . LEU A 1 106 ? -0.456 0.909 -9.981 1.00 89.19 106 LEU A C 1
ATOM 834 O O . LEU A 1 106 ? 0.395 1.595 -10.537 1.00 89.19 106 LEU A O 1
ATOM 838 N N . LEU A 1 107 ? -1.676 1.373 -9.735 1.00 86.31 107 LEU A N 1
ATOM 839 C CA . LEU A 1 107 ? -2.004 2.781 -9.888 1.00 86.31 107 LEU A CA 1
ATOM 840 C C . LEU A 1 107 ? -1.732 3.510 -8.574 1.00 86.31 107 LEU A C 1
ATOM 842 O O . LEU A 1 107 ? -2.184 3.068 -7.524 1.00 86.31 107 LEU A O 1
ATOM 846 N N . VAL A 1 108 ? -1.059 4.654 -8.644 1.00 84.88 108 VAL A N 1
ATOM 847 C CA . VAL A 1 108 ? -0.891 5.570 -7.512 1.00 84.88 108 VAL A CA 1
ATOM 848 C C . VAL A 1 108 ? -1.506 6.925 -7.825 1.00 84.88 108 VAL A C 1
ATOM 850 O O . VAL A 1 108 ? -1.545 7.350 -8.983 1.00 84.88 108 VAL A O 1
ATOM 853 N N . CYS A 1 109 ? -2.009 7.607 -6.800 1.00 78.44 109 CYS A N 1
ATOM 854 C CA . CYS A 1 109 ? -2.530 8.966 -6.920 1.00 78.44 109 CYS A CA 1
ATOM 855 C C . CYS A 1 109 ? -1.478 10.018 -6.549 1.00 78.44 109 CYS A C 1
ATOM 857 O O . CYS A 1 109 ? -0.527 9.731 -5.825 1.00 78.44 109 CYS A O 1
ATOM 859 N N . ALA A 1 110 ? -1.668 11.245 -7.027 1.00 70.25 110 ALA A N 1
ATOM 860 C CA . ALA A 1 110 ? -0.845 12.384 -6.649 1.00 70.25 110 ALA A CA 1
ATOM 861 C C . ALA A 1 110 ? -0.988 12.737 -5.162 1.00 70.25 110 ALA A C 1
ATOM 863 O O . ALA A 1 110 ? -2.002 12.428 -4.522 1.00 70.25 110 ALA A O 1
ATOM 864 N N . ASP A 1 111 ? 0.042 13.409 -4.652 1.00 59.38 111 ASP A N 1
ATOM 865 C CA . ASP A 1 111 ? 0.055 14.007 -3.320 1.00 59.38 111 ASP A CA 1
ATOM 866 C C . ASP A 1 111 ? -1.150 14.958 -3.145 1.00 59.38 111 ASP A C 1
ATOM 868 O O . ASP A 1 111 ? -1.635 15.566 -4.102 1.00 59.38 111 ASP A O 1
ATOM 872 N N . GLY A 1 112 ? -1.706 15.020 -1.936 1.00 57.28 112 GLY A N 1
ATOM 873 C CA . GLY A 1 112 ? -2.858 15.868 -1.613 1.00 57.28 112 GLY A CA 1
ATOM 874 C C . GLY A 1 112 ? -4.243 15.304 -1.944 1.00 57.28 112 GLY A C 1
ATOM 875 O O . GLY A 1 112 ? -5.230 15.837 -1.442 1.00 57.28 112 GLY A O 1
ATOM 876 N N . LYS A 1 113 ? -4.380 14.225 -2.736 1.00 60.84 113 LYS A N 1
ATOM 877 C CA . LYS A 1 113 ? -5.716 13.639 -3.001 1.00 60.84 113 LYS A CA 1
ATOM 878 C C . LYS A 1 113 ? -6.319 12.974 -1.759 1.00 60.84 113 LYS A C 1
ATOM 880 O O . LYS A 1 113 ? -7.515 13.093 -1.507 1.00 60.84 113 LYS A O 1
ATOM 885 N N . TYR A 1 114 ? -5.471 12.282 -1.013 1.00 53.34 114 TYR A N 1
ATOM 886 C CA . TYR A 1 114 ? -5.795 11.652 0.260 1.00 53.34 114 TYR A CA 1
ATOM 887 C C . TYR A 1 114 ? -4.719 11.989 1.290 1.00 53.34 114 TYR A C 1
ATOM 889 O O . TYR A 1 114 ? -4.451 11.163 2.140 1.00 53.34 114 TYR A O 1
ATOM 897 N N . SER A 1 115 ? -4.038 13.136 1.190 1.00 50.34 115 SER A N 1
ATOM 898 C CA . SER A 1 115 ? -3.094 13.531 2.238 1.00 50.34 115 SER A CA 1
ATOM 899 C C . SER A 1 115 ? -3.799 14.426 3.244 1.00 50.34 115 SER A C 1
ATOM 901 O O . SER A 1 115 ? -4.638 15.257 2.892 1.00 50.34 115 SER A O 1
ATOM 903 N N . SER A 1 116 ? -3.480 14.225 4.514 1.00 45.97 116 SER A N 1
ATOM 904 C CA . SER A 1 116 ? -3.952 15.077 5.603 1.00 45.97 116 SER A CA 1
ATOM 905 C C . SER A 1 116 ? -2.828 15.836 6.295 1.00 45.97 116 SER A C 1
ATOM 907 O O . SER A 1 116 ? -3.094 16.726 7.099 1.00 45.97 116 SER A O 1
ATOM 909 N N . ILE A 1 117 ? -1.565 15.513 6.003 1.00 45.44 117 ILE A N 1
ATOM 910 C CA . ILE A 1 117 ? -0.394 16.091 6.663 1.00 45.44 117 ILE A CA 1
ATOM 911 C C . ILE A 1 117 ? 0.752 16.156 5.647 1.00 45.44 117 ILE A C 1
ATOM 913 O O . ILE A 1 117 ? 0.977 15.216 4.890 1.00 45.44 117 ILE A O 1
ATOM 917 N N . GLN A 1 118 ? 1.458 17.287 5.624 1.00 41.97 118 GLN A N 1
ATOM 918 C CA . GLN A 1 118 ? 2.493 17.611 4.639 1.00 41.97 118 GLN A CA 1
ATOM 919 C C . GLN A 1 118 ? 3.713 16.668 4.604 1.00 41.97 118 GLN A C 1
ATOM 921 O O . GLN A 1 118 ? 3.958 15.888 5.533 1.00 41.97 118 GLN A O 1
ATOM 926 N N . PRO A 1 119 ? 4.566 16.841 3.574 1.00 34.56 119 PRO A N 1
ATOM 927 C CA . PRO A 1 119 ? 5.700 15.980 3.318 1.00 34.56 119 PRO A CA 1
ATOM 928 C C . PRO A 1 119 ? 6.764 15.919 4.408 1.00 34.56 119 PRO A C 1
ATOM 930 O O . PRO A 1 119 ? 7.518 16.861 4.624 1.00 34.56 119 PRO A O 1
ATOM 933 N N . ILE A 1 120 ? 6.944 14.739 5.010 1.00 39.03 120 ILE A N 1
ATOM 934 C CA . ILE A 1 120 ? 8.301 14.256 5.352 1.00 39.03 120 ILE A CA 1
ATOM 935 C C . ILE A 1 120 ? 9.171 14.430 4.100 1.00 39.03 120 ILE A C 1
ATOM 937 O O . ILE A 1 120 ? 8.726 14.076 3.009 1.00 39.03 120 ILE A O 1
ATOM 941 N N . LEU A 1 121 ? 10.386 14.953 4.252 1.00 35.97 121 LEU A N 1
ATOM 942 C CA . LEU A 1 121 ? 11.381 15.003 3.180 1.00 35.97 121 LEU A CA 1
ATOM 943 C C . LEU A 1 121 ? 11.483 13.625 2.484 1.00 35.97 121 LEU A C 1
ATOM 945 O O . LEU A 1 121 ? 11.405 12.597 3.155 1.00 35.97 121 LEU A O 1
ATOM 949 N N . HIS A 1 122 ? 11.661 13.615 1.155 1.00 48.34 122 HIS A N 1
ATOM 950 C CA . HIS A 1 122 ? 11.795 12.414 0.299 1.00 48.34 122 HIS A CA 1
ATOM 951 C C . HIS A 1 122 ? 10.493 11.677 -0.063 1.00 48.34 122 HIS A C 1
ATOM 953 O O . HIS A 1 122 ? 10.457 10.453 -0.104 1.00 48.34 122 HIS A O 1
ATOM 959 N N . GLU A 1 123 ? 9.418 12.402 -0.367 1.00 52.78 123 GLU A N 1
ATOM 960 C CA . GLU A 1 123 ? 8.176 11.816 -0.890 1.00 52.78 123 GLU A CA 1
ATOM 961 C C . GLU A 1 123 ? 8.155 11.557 -2.382 1.00 52.78 123 GLU A C 1
ATOM 963 O O . GLU A 1 123 ? 8.673 12.338 -3.186 1.00 52.78 123 GLU A O 1
ATOM 968 N N . MET A 1 124 ? 7.455 10.484 -2.741 1.00 53.09 124 MET A N 1
ATOM 969 C CA . MET A 1 124 ? 7.126 10.192 -4.120 1.00 53.09 124 MET A CA 1
ATOM 970 C C . MET A 1 124 ? 6.034 11.131 -4.622 1.00 53.09 124 MET A C 1
ATOM 972 O O . MET A 1 124 ? 4.844 10.894 -4.424 1.00 53.09 124 MET A O 1
ATOM 976 N N . LYS A 1 125 ? 6.443 12.191 -5.319 1.00 55.44 125 LYS A N 1
ATOM 977 C CA . LYS A 1 125 ? 5.516 13.054 -6.049 1.00 55.44 125 LYS A CA 1
ATOM 978 C C . LYS A 1 125 ? 5.227 12.450 -7.416 1.00 55.44 125 LYS A C 1
ATOM 980 O O . LYS A 1 125 ? 6.127 12.313 -8.243 1.00 55.44 125 LYS A O 1
ATOM 985 N N . VAL A 1 126 ? 3.963 12.116 -7.666 1.00 58.22 126 VAL A N 1
ATOM 986 C CA . VAL A 1 126 ? 3.462 11.998 -9.043 1.00 58.22 126 VAL A CA 1
ATOM 987 C C . VAL A 1 126 ? 3.644 13.378 -9.676 1.00 58.22 126 VAL A C 1
ATOM 989 O O . VAL A 1 126 ? 3.227 14.368 -9.079 1.00 58.22 126 VAL A O 1
ATOM 992 N N . ALA A 1 127 ? 4.346 13.458 -10.808 1.00 50.41 127 ALA A N 1
ATOM 993 C CA . ALA A 1 127 ? 4.860 14.717 -11.345 1.00 50.41 127 ALA A CA 1
ATOM 994 C C . ALA A 1 127 ? 3.765 15.797 -11.479 1.00 50.41 127 ALA A C 1
ATOM 996 O O . ALA A 1 127 ? 2.899 15.708 -12.345 1.00 50.41 127 ALA A O 1
ATOM 997 N N . GLU A 1 128 ? 3.840 16.848 -10.655 1.00 40.44 128 GLU A N 1
ATOM 998 C CA . GLU A 1 128 ? 3.040 18.073 -10.821 1.00 40.44 128 GLU A CA 1
ATOM 999 C C . GLU A 1 128 ? 3.557 18.953 -11.973 1.00 40.44 128 GLU A C 1
ATOM 1001 O O . GLU A 1 128 ? 2.870 19.882 -12.400 1.00 40.44 128 GLU A O 1
ATOM 1006 N N . SER A 1 129 ? 4.756 18.686 -12.505 1.00 33.97 129 SER A N 1
ATOM 1007 C CA . SER A 1 129 ? 5.361 19.493 -13.567 1.00 33.97 129 SER A CA 1
ATOM 1008 C C . SER A 1 129 ? 4.711 19.216 -14.928 1.00 33.97 129 SER A C 1
ATOM 1010 O O . SER A 1 129 ? 5.224 18.490 -15.775 1.00 33.97 129 SER A O 1
ATOM 1012 N N . GLY A 1 130 ? 3.553 19.842 -15.140 1.00 36.19 130 GLY A N 1
ATOM 1013 C CA . GLY A 1 130 ? 2.971 20.091 -16.461 1.00 36.19 130 GLY A CA 1
ATOM 1014 C C . GLY A 1 130 ? 1.917 19.095 -16.947 1.00 36.19 130 GLY A C 1
ATOM 1015 O O . GLY A 1 130 ? 1.296 19.348 -17.978 1.00 36.19 130 GLY A O 1
ATOM 1016 N N . ALA A 1 131 ? 1.647 18.009 -16.219 1.00 37.06 131 ALA A N 1
ATOM 1017 C CA . ALA A 1 131 ? 0.608 17.050 -16.587 1.00 37.06 131 ALA A CA 1
ATOM 1018 C C . ALA A 1 131 ? -0.616 17.178 -15.668 1.00 37.06 131 ALA A C 1
ATOM 1020 O O . ALA A 1 131 ? -0.520 17.084 -14.450 1.00 37.06 131 ALA A O 1
ATOM 1021 N N . LYS A 1 132 ? -1.807 17.327 -16.258 1.00 47.78 132 LYS A N 1
ATOM 1022 C CA . LYS A 1 132 ? -3.120 17.327 -15.574 1.00 47.78 132 LYS A CA 1
ATOM 1023 C C . LYS A 1 132 ? -3.466 15.985 -14.884 1.00 47.78 132 LYS A C 1
ATOM 1025 O O . LYS A 1 132 ? -4.626 15.732 -14.564 1.00 47.78 132 LYS A O 1
ATOM 1030 N N . THR A 1 133 ? -2.505 15.083 -14.701 1.00 57.31 133 THR A N 1
ATOM 1031 C CA . THR A 1 133 ? -2.722 13.689 -14.310 1.00 57.31 133 THR A CA 1
ATOM 1032 C C . THR A 1 133 ? -2.510 13.502 -12.812 1.00 57.31 133 THR A C 1
ATOM 1034 O O . THR A 1 133 ? -1.391 13.328 -12.347 1.00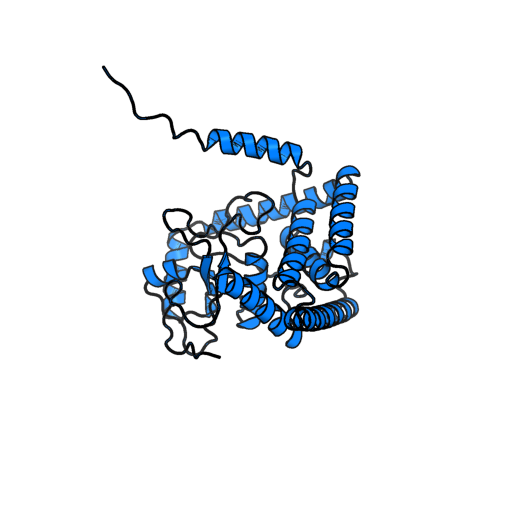 57.31 133 THR A O 1
ATOM 1037 N N . LYS A 1 134 ? -3.614 13.453 -12.054 1.00 68.69 134 LYS A N 1
ATOM 1038 C CA . LYS A 1 134 ? -3.649 13.120 -10.612 1.00 68.69 134 LYS A CA 1
ATOM 1039 C C . LYS A 1 134 ? -3.263 11.661 -10.294 1.00 68.69 134 LYS A C 1
ATOM 1041 O O . LYS A 1 134 ? -3.471 11.217 -9.169 1.00 68.69 134 LYS A O 1
ATOM 1046 N N . TYR A 1 135 ? -2.792 10.899 -11.280 1.00 77.44 135 TYR A N 1
ATOM 1047 C CA . TYR A 1 135 ? -2.643 9.449 -11.231 1.00 77.44 135 TYR A CA 1
ATOM 1048 C C . TYR A 1 135 ? -1.534 8.969 -12.161 1.00 77.44 135 TYR A C 1
ATOM 1050 O O . TYR A 1 135 ? -1.407 9.483 -13.272 1.00 77.44 135 TYR A O 1
ATOM 1058 N N . GLN A 1 136 ? -0.794 7.945 -11.743 1.00 80.62 136 GLN A N 1
ATOM 1059 C CA . GLN A 1 136 ? 0.292 7.360 -12.524 1.00 80.62 136 GLN A CA 1
ATOM 1060 C C . GLN A 1 136 ? 0.451 5.870 -12.212 1.00 80.62 136 GLN A C 1
ATOM 1062 O O . GLN A 1 136 ? 0.262 5.448 -11.074 1.00 80.62 136 GLN A O 1
ATOM 1067 N N . PHE A 1 137 ? 0.785 5.065 -13.223 1.00 84.56 137 PHE A N 1
ATOM 1068 C CA . PHE A 1 137 ? 1.085 3.648 -13.022 1.00 84.56 137 PHE A CA 1
ATOM 1069 C C . PHE A 1 137 ? 2.523 3.436 -12.554 1.00 84.56 137 PHE A C 1
ATOM 1071 O O . PHE A 1 137 ? 3.436 4.188 -12.906 1.00 84.56 137 PHE A O 1
ATOM 1078 N N . MET A 1 138 ? 2.712 2.369 -11.793 1.00 88.25 138 MET A N 1
ATOM 1079 C CA . MET A 1 138 ? 3.975 1.908 -11.249 1.00 88.25 138 MET A CA 1
ATOM 1080 C C . MET A 1 138 ? 4.100 0.395 -11.381 1.00 88.25 138 MET A C 1
ATOM 1082 O O . MET A 1 138 ? 3.101 -0.325 -11.391 1.00 88.25 138 MET A O 1
ATOM 1086 N N . TYR A 1 139 ? 5.345 -0.063 -11.423 1.00 90.12 139 TYR A N 1
ATOM 1087 C CA . TYR A 1 139 ? 5.708 -1.471 -11.509 1.00 90.12 139 TYR A CA 1
ATOM 1088 C C . TYR A 1 139 ? 6.735 -1.786 -10.427 1.00 90.12 139 TYR A C 1
ATOM 1090 O O . TYR A 1 139 ? 7.648 -0.994 -10.180 1.00 90.12 139 TYR A O 1
ATOM 1098 N N . ASN A 1 140 ? 6.569 -2.924 -9.766 1.00 93.25 140 ASN A N 1
ATOM 1099 C CA . ASN A 1 140 ? 7.561 -3.460 -8.849 1.00 93.25 140 ASN A CA 1
ATOM 1100 C C . ASN A 1 140 ? 8.790 -3.919 -9.652 1.00 93.25 140 ASN A C 1
ATOM 1102 O O . ASN A 1 140 ? 8.653 -4.460 -10.750 1.00 93.25 140 ASN A O 1
ATOM 1106 N N . LEU A 1 141 ? 9.988 -3.710 -9.105 1.00 92.88 141 LEU A N 1
ATOM 1107 C CA . LEU A 1 141 ? 11.257 -4.088 -9.729 1.00 92.88 141 LEU A CA 1
ATOM 1108 C C . LEU A 1 141 ? 11.280 -5.553 -10.194 1.00 92.88 141 LEU A C 1
ATOM 1110 O O . LEU A 1 141 ? 11.835 -5.855 -11.249 1.00 92.88 141 LEU A O 1
ATOM 1114 N N . GLU A 1 142 ? 10.668 -6.460 -9.434 1.00 92.38 142 GLU A N 1
ATOM 1115 C CA . GLU A 1 142 ? 10.679 -7.893 -9.738 1.00 92.38 142 GLU A CA 1
ATOM 1116 C C . GLU A 1 142 ? 9.812 -8.274 -10.944 1.00 92.38 142 GLU A C 1
ATOM 1118 O O . GLU A 1 142 ? 10.009 -9.353 -11.505 1.00 92.38 142 GLU A O 1
ATOM 1123 N N . GLN A 1 143 ? 8.920 -7.382 -11.394 1.00 92.00 143 GLN A N 1
ATOM 1124 C CA . GLN A 1 143 ? 8.105 -7.563 -12.602 1.00 92.00 143 GLN A CA 1
ATOM 1125 C C . GLN A 1 143 ? 8.893 -7.312 -13.898 1.00 92.00 143 GLN A C 1
ATOM 1127 O O . GLN A 1 143 ? 8.396 -7.618 -14.978 1.00 92.00 143 GLN A O 1
ATOM 1132 N N . PHE A 1 144 ? 10.105 -6.757 -13.815 1.00 92.44 144 PHE A N 1
ATOM 1133 C CA . PHE A 1 144 ? 10.979 -6.531 -14.967 1.00 92.44 144 PHE A CA 1
ATOM 1134 C C . PHE A 1 144 ? 11.854 -7.749 -15.268 1.00 92.44 144 PHE A C 1
ATOM 1136 O O . PHE A 1 144 ? 12.203 -8.518 -14.364 1.00 92.44 144 PHE A O 1
ATOM 1143 N N . ASP A 1 145 ? 12.259 -7.892 -16.531 1.00 92.31 145 ASP A N 1
ATOM 1144 C CA . ASP A 1 145 ? 13.230 -8.912 -16.930 1.00 92.31 145 ASP A CA 1
ATOM 1145 C C . ASP A 1 145 ? 14.625 -8.644 -16.329 1.00 92.31 145 ASP A C 1
ATOM 1147 O O . ASP A 1 145 ? 14.943 -7.547 -15.852 1.00 92.31 145 ASP A O 1
ATOM 1151 N N . GLU A 1 146 ? 15.496 -9.656 -16.328 1.00 94.50 146 GLU A N 1
ATOM 1152 C CA . GLU A 1 146 ? 16.820 -9.536 -15.705 1.00 94.50 146 GLU A CA 1
ATOM 1153 C C . GLU A 1 146 ? 17.674 -8.413 -16.310 1.00 94.50 146 GLU A C 1
ATOM 1155 O O . GLU A 1 146 ? 18.463 -7.772 -15.607 1.00 94.50 146 GLU A O 1
ATOM 1160 N N . ARG A 1 147 ? 17.539 -8.169 -17.620 1.00 93.62 147 ARG A N 1
ATOM 1161 C CA . ARG A 1 147 ? 18.275 -7.114 -18.325 1.00 93.62 147 ARG A CA 1
ATOM 1162 C C . ARG A 1 147 ? 17.853 -5.743 -17.806 1.00 93.62 147 ARG A C 1
ATOM 1164 O O . ARG A 1 147 ? 18.707 -4.928 -17.461 1.00 93.62 147 ARG A O 1
ATOM 1171 N N . SER A 1 148 ? 16.555 -5.511 -17.715 1.00 93.38 148 SER A N 1
ATOM 1172 C CA . SER A 1 148 ? 15.941 -4.271 -17.254 1.00 93.38 148 SER A CA 1
ATOM 1173 C C . SER A 1 148 ? 16.244 -4.028 -15.781 1.00 93.38 148 SER A C 1
ATOM 1175 O O . SER A 1 148 ? 16.624 -2.920 -15.410 1.00 93.38 148 SER A O 1
ATOM 1177 N N . GLN A 1 149 ? 16.222 -5.072 -14.947 1.00 93.25 149 GLN A N 1
ATOM 1178 C CA . GLN A 1 149 ? 16.664 -4.972 -13.554 1.00 93.25 149 GLN A CA 1
ATOM 1179 C C . GLN A 1 149 ? 18.143 -4.566 -13.433 1.00 93.25 149 GLN A C 1
ATOM 1181 O O . GLN A 1 149 ? 18.495 -3.771 -12.559 1.00 93.25 149 GLN A O 1
ATOM 1186 N N . LYS A 1 150 ? 19.030 -5.084 -14.297 1.00 93.00 150 LYS A N 1
ATOM 1187 C CA . LYS A 1 150 ? 20.452 -4.687 -14.322 1.00 93.00 150 LYS A CA 1
ATOM 1188 C C . LYS A 1 150 ? 20.621 -3.227 -14.743 1.00 93.00 150 LYS A C 1
ATOM 1190 O O . LYS A 1 150 ? 21.398 -2.514 -14.107 1.00 93.00 150 LYS A O 1
ATOM 1195 N N . ILE A 1 151 ? 19.882 -2.778 -15.760 1.00 90.75 151 ILE A N 1
ATOM 1196 C CA . ILE A 1 151 ? 19.866 -1.373 -16.202 1.00 90.75 151 ILE A CA 1
ATOM 1197 C C . ILE A 1 151 ? 19.413 -0.474 -15.050 1.00 90.75 151 ILE A C 1
ATOM 1199 O O . ILE A 1 151 ? 20.128 0.456 -14.687 1.00 90.75 151 ILE A O 1
ATOM 1203 N N . LEU A 1 152 ? 18.294 -0.808 -14.405 1.00 88.31 152 LEU A N 1
ATOM 1204 C CA . LEU A 1 152 ? 17.765 -0.064 -13.264 1.00 88.31 152 LEU A CA 1
ATOM 1205 C C . LEU A 1 152 ? 18.761 0.044 -12.115 1.00 88.31 152 LEU A C 1
ATOM 1207 O O . LEU A 1 152 ? 18.992 1.132 -11.597 1.00 88.31 152 LEU A O 1
ATOM 1211 N N . LYS A 1 153 ? 19.390 -1.071 -11.731 1.00 87.56 153 LYS A N 1
ATOM 1212 C CA . LYS A 1 153 ? 20.404 -1.078 -10.667 1.00 87.56 153 LYS A CA 1
ATOM 1213 C C . LYS A 1 153 ? 21.616 -0.222 -11.027 1.00 87.56 153 LYS A C 1
ATOM 1215 O O . LYS A 1 153 ? 22.181 0.407 -10.138 1.00 87.56 153 LYS A O 1
ATOM 1220 N N . LYS A 1 154 ? 22.024 -0.189 -12.299 1.00 87.50 154 LYS A N 1
ATOM 1221 C CA . LYS A 1 154 ? 23.119 0.670 -12.767 1.00 87.50 154 LYS A CA 1
ATOM 1222 C C . LYS A 1 154 ? 22.735 2.148 -12.681 1.00 87.50 154 LYS A C 1
ATOM 1224 O O . LYS A 1 154 ? 23.445 2.910 -12.037 1.00 87.50 154 LYS A O 1
ATOM 1229 N N . VAL A 1 155 ? 21.586 2.516 -13.243 1.00 83.69 155 VAL A N 1
ATOM 1230 C CA . VAL A 1 155 ? 21.080 3.895 -13.232 1.00 83.69 155 VAL A CA 1
ATOM 1231 C C . VAL A 1 155 ? 20.888 4.384 -11.793 1.00 83.69 155 VAL A C 1
ATOM 1233 O O . VAL A 1 155 ? 21.414 5.424 -11.419 1.00 83.69 155 VAL A O 1
ATOM 1236 N N . ALA A 1 156 ? 20.238 3.596 -10.932 1.00 79.31 156 ALA A N 1
ATOM 1237 C CA . ALA A 1 156 ? 20.027 3.956 -9.528 1.00 79.31 156 ALA A CA 1
ATOM 1238 C C . ALA A 1 156 ? 21.340 4.151 -8.741 1.00 79.31 156 ALA A C 1
ATOM 1240 O O . ALA A 1 156 ? 21.389 4.985 -7.838 1.00 79.31 156 ALA A O 1
ATOM 1241 N N . LYS A 1 157 ? 22.408 3.409 -9.075 1.00 77.00 157 LYS A N 1
ATOM 1242 C CA . LYS A 1 157 ? 23.747 3.616 -8.494 1.00 77.00 157 LYS A CA 1
ATOM 1243 C C . LYS A 1 157 ? 24.384 4.923 -8.961 1.00 77.00 157 LYS A C 1
ATOM 1245 O O . LYS A 1 157 ? 25.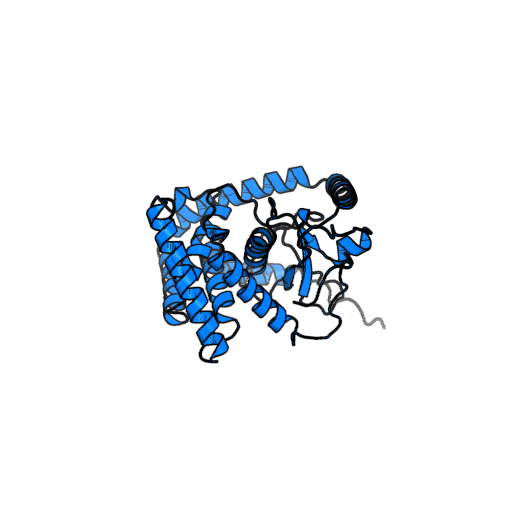006 5.609 -8.158 1.00 77.00 157 LYS A O 1
ATOM 1250 N N . GLU A 1 158 ? 24.227 5.273 -10.234 1.00 69.31 158 GLU A N 1
ATOM 1251 C CA . GLU A 1 158 ? 24.753 6.521 -10.805 1.00 69.31 158 GLU A CA 1
ATOM 1252 C C . GLU A 1 158 ? 24.084 7.760 -10.183 1.00 69.31 158 GLU A C 1
ATOM 1254 O O . GLU A 1 158 ? 24.751 8.771 -9.972 1.00 69.31 158 GLU A O 1
ATOM 1259 N N . TYR A 1 159 ? 22.819 7.648 -9.761 1.00 63.78 159 TYR A N 1
ATOM 1260 C CA . TYR A 1 159 ? 22.121 8.681 -8.981 1.00 63.78 159 TYR A CA 1
ATOM 1261 C C . TYR A 1 159 ? 22.588 8.815 -7.514 1.00 63.78 159 TYR A C 1
ATOM 1263 O O . TYR A 1 159 ? 22.156 9.739 -6.833 1.00 63.78 159 TYR A O 1
ATOM 1271 N N . ASN A 1 160 ? 23.466 7.927 -7.027 1.00 53.94 160 ASN A N 1
ATOM 1272 C CA . ASN A 1 160 ? 24.270 8.005 -5.795 1.00 53.94 160 ASN A CA 1
ATOM 1273 C C . ASN A 1 160 ? 23.672 8.784 -4.591 1.00 53.94 160 ASN A C 1
ATOM 1275 O O . ASN A 1 160 ? 24.324 9.635 -3.989 1.00 53.94 160 ASN A O 1
ATOM 1279 N N . GLN A 1 161 ? 22.440 8.441 -4.193 1.00 56.03 161 GLN A N 1
ATOM 1280 C CA . GLN A 1 161 ? 21.783 8.910 -2.955 1.00 56.03 161 GLN A CA 1
ATOM 1281 C C . GLN A 1 161 ? 21.732 7.839 -1.843 1.00 56.03 161 GLN A C 1
ATOM 1283 O O . GLN A 1 161 ? 21.260 8.107 -0.743 1.00 56.03 161 GLN A O 1
ATOM 1288 N N . GLU A 1 162 ? 22.253 6.630 -2.082 1.00 52.97 162 GLU A N 1
ATOM 1289 C CA . GLU A 1 162 ? 22.065 5.452 -1.211 1.00 52.97 162 GLU A CA 1
ATOM 1290 C C . GLU A 1 162 ? 22.595 5.634 0.229 1.00 52.97 162 GLU A C 1
ATOM 1292 O O . GLU A 1 162 ? 22.001 5.133 1.187 1.00 52.97 162 GLU A O 1
ATOM 1297 N N . LYS A 1 163 ? 23.684 6.395 0.410 1.00 53.81 163 LYS A N 1
ATOM 1298 C CA . LYS A 1 163 ? 24.215 6.724 1.746 1.00 53.81 163 LYS A CA 1
ATOM 1299 C C . LYS A 1 163 ? 23.346 7.733 2.499 1.00 53.81 163 LYS A C 1
ATOM 1301 O O . LYS A 1 163 ? 23.167 7.582 3.705 1.00 53.81 163 LYS A O 1
ATOM 1306 N N . GLU A 1 164 ? 22.795 8.722 1.801 1.00 56.81 164 GLU A N 1
ATOM 1307 C CA . GLU A 1 164 ? 21.934 9.741 2.406 1.00 56.81 164 GLU A CA 1
ATOM 1308 C C . GLU A 1 164 ? 20.569 9.147 2.776 1.00 56.81 164 GLU A C 1
ATOM 1310 O O . GLU A 1 164 ? 20.136 9.285 3.915 1.00 56.81 164 GLU A O 1
ATOM 1315 N N . THR A 1 165 ? 19.935 8.360 1.899 1.00 55.06 165 THR A N 1
ATOM 1316 C CA . THR A 1 165 ? 18.625 7.743 2.185 1.00 55.06 165 THR A CA 1
ATOM 1317 C C . THR A 1 165 ? 18.655 6.827 3.412 1.00 55.06 165 THR A C 1
ATOM 1319 O O . THR A 1 165 ? 17.770 6.909 4.263 1.00 55.06 165 THR A O 1
ATOM 1322 N N . ASN A 1 166 ? 19.679 5.977 3.554 1.00 60.84 166 ASN A N 1
ATOM 1323 C CA . ASN A 1 166 ? 19.802 5.087 4.716 1.00 60.84 166 ASN A CA 1
ATOM 1324 C C . ASN A 1 166 ? 20.044 5.858 6.019 1.00 60.84 166 ASN A C 1
ATOM 1326 O O . ASN A 1 166 ? 19.478 5.515 7.059 1.00 60.84 166 ASN A O 1
ATOM 1330 N N . LYS A 1 167 ? 20.855 6.918 5.970 1.00 62.50 167 LYS A N 1
ATOM 1331 C CA . LYS A 1 167 ? 21.078 7.806 7.114 1.00 62.50 167 LYS A CA 1
ATOM 1332 C C . LYS A 1 167 ? 19.773 8.486 7.540 1.00 62.50 167 LYS A C 1
ATOM 1334 O O . LYS A 1 167 ? 19.425 8.452 8.715 1.00 62.50 167 LYS A O 1
ATOM 1339 N N . ILE A 1 168 ? 19.006 8.984 6.577 1.00 57.91 168 ILE A N 1
ATOM 1340 C CA . ILE A 1 168 ? 17.737 9.682 6.800 1.00 57.91 168 ILE A CA 1
ATOM 1341 C C . ILE A 1 168 ? 16.649 8.730 7.314 1.00 57.91 168 ILE A C 1
ATOM 1343 O O . ILE A 1 168 ? 15.930 9.067 8.251 1.00 57.91 168 ILE A O 1
ATOM 1347 N N . LYS A 1 169 ? 16.553 7.506 6.775 1.00 63.38 169 LYS A N 1
ATOM 1348 C CA . LYS A 1 169 ? 15.653 6.458 7.293 1.00 63.38 169 LYS A CA 1
ATOM 1349 C C . LYS A 1 169 ? 15.943 6.168 8.766 1.00 63.38 169 LYS A C 1
ATOM 1351 O O . LYS A 1 169 ? 15.015 6.092 9.568 1.00 63.38 169 LYS A O 1
ATOM 1356 N N . ASN A 1 170 ? 17.222 6.060 9.125 1.00 64.44 170 ASN A N 1
ATOM 1357 C CA . ASN A 1 170 ? 17.643 5.837 10.506 1.00 64.44 170 ASN A CA 1
ATOM 1358 C C . ASN A 1 170 ? 17.343 7.046 11.412 1.00 64.44 170 ASN A C 1
ATOM 1360 O O . ASN A 1 170 ? 16.930 6.851 12.553 1.00 64.44 170 ASN A O 1
ATOM 1364 N N . GLU A 1 171 ? 17.502 8.278 10.918 1.00 65.50 171 GLU A N 1
ATOM 1365 C CA . GLU A 1 171 ? 17.142 9.505 11.647 1.00 65.50 171 GLU A CA 1
ATOM 1366 C C . GLU A 1 171 ? 15.626 9.595 11.898 1.00 65.50 171 GLU A C 1
ATOM 1368 O O . GLU A 1 171 ? 15.209 9.751 13.045 1.00 65.50 171 GLU A O 1
ATOM 1373 N N . ILE A 1 172 ? 14.793 9.372 10.871 1.00 61.91 172 ILE A N 1
ATOM 1374 C CA . ILE A 1 172 ? 13.324 9.332 11.000 1.00 61.91 172 ILE A CA 1
ATOM 1375 C C . ILE A 1 172 ? 12.897 8.285 12.033 1.00 61.91 172 ILE A C 1
ATOM 1377 O O . ILE A 1 172 ? 12.032 8.556 12.866 1.00 61.91 172 ILE A O 1
ATOM 1381 N N . GLN A 1 173 ? 13.497 7.092 11.992 1.00 66.00 173 GLN A N 1
ATOM 1382 C CA . GLN A 1 173 ? 13.179 6.015 12.930 1.00 66.00 173 GLN A CA 1
ATOM 1383 C C . GLN A 1 173 ? 13.611 6.332 14.363 1.00 66.00 173 GLN A C 1
ATOM 1385 O O . GLN A 1 173 ? 12.911 5.953 15.301 1.00 66.00 173 GLN A O 1
ATOM 1390 N N . LYS A 1 174 ? 14.746 7.013 14.553 1.00 66.88 174 LYS A N 1
ATOM 1391 C CA . LYS A 1 174 ? 15.230 7.411 15.880 1.00 66.88 174 LYS A CA 1
ATOM 1392 C C . LYS A 1 174 ? 14.280 8.419 16.529 1.00 66.88 174 LYS A C 1
ATOM 1394 O O . LYS A 1 174 ? 13.812 8.176 17.641 1.00 66.88 174 LYS A O 1
ATOM 1399 N N . ASP A 1 175 ? 13.942 9.480 15.807 1.00 66.19 175 ASP A N 1
ATOM 1400 C CA . ASP A 1 175 ? 13.064 10.552 16.283 1.00 66.19 175 ASP A CA 1
ATOM 1401 C C . ASP A 1 175 ? 11.640 10.036 16.563 1.00 66.19 175 ASP A C 1
ATOM 1403 O O . ASP A 1 175 ? 11.016 10.370 17.570 1.00 66.19 175 ASP A O 1
ATOM 1407 N N . ALA A 1 176 ? 11.152 9.118 15.724 1.00 66.19 176 ALA A N 1
ATOM 1408 C CA . ALA A 1 176 ? 9.879 8.424 15.892 1.00 66.19 176 ALA A CA 1
ATOM 1409 C C . ALA A 1 176 ? 9.732 7.711 17.252 1.00 66.19 176 ALA A C 1
ATOM 1411 O O . ALA A 1 176 ? 8.642 7.721 17.834 1.00 66.19 176 ALA A O 1
ATOM 1412 N N . LYS A 1 177 ? 10.806 7.102 17.784 1.00 69.00 177 LYS A N 1
ATOM 1413 C CA . LYS A 1 177 ? 10.767 6.432 19.100 1.00 69.00 177 LYS A CA 1
ATOM 1414 C C . LYS A 1 177 ? 10.564 7.416 20.244 1.00 69.00 177 LYS A C 1
ATOM 1416 O O . LYS A 1 177 ? 9.851 7.108 21.201 1.00 69.00 177 LYS A O 1
ATOM 1421 N N . GLU A 1 178 ? 11.213 8.571 20.160 1.00 71.69 178 GLU A N 1
ATOM 1422 C CA . GLU A 1 178 ? 11.113 9.625 21.168 1.00 71.69 178 GLU A CA 1
ATOM 1423 C C . GLU A 1 178 ? 9.726 10.277 21.112 1.00 71.69 178 GLU A C 1
ATOM 1425 O O . GLU A 1 178 ? 9.030 10.316 22.129 1.00 71.69 178 GLU A O 1
ATOM 1430 N N . PHE A 1 179 ? 9.239 10.625 19.915 1.00 72.19 179 PHE A N 1
ATOM 1431 C CA . PHE A 1 179 ? 7.910 11.222 19.746 1.00 72.19 179 PHE A CA 1
ATOM 1432 C C . PHE A 1 179 ? 6.780 10.315 20.213 1.00 72.19 179 PHE A C 1
ATOM 1434 O O . PHE A 1 179 ? 5.872 10.790 20.891 1.00 72.19 179 PHE A O 1
ATOM 1441 N N . TYR A 1 180 ? 6.838 9.010 19.927 1.00 74.31 180 TYR A N 1
ATOM 1442 C CA . TYR A 1 180 ? 5.831 8.074 20.429 1.00 74.31 180 TYR A CA 1
ATOM 1443 C C . TYR A 1 180 ? 5.716 8.140 21.955 1.00 74.31 180 TYR A C 1
ATOM 1445 O O . TYR A 1 180 ? 4.615 8.257 22.497 1.00 74.31 180 TYR A O 1
ATOM 1453 N N . LYS A 1 181 ? 6.855 8.089 22.660 1.00 73.38 181 LYS A N 1
ATOM 1454 C CA . LYS A 1 181 ? 6.893 8.119 24.128 1.00 73.38 181 LYS A CA 1
ATOM 1455 C C . LYS A 1 181 ? 6.352 9.435 24.676 1.00 73.38 181 LYS A C 1
ATOM 1457 O O . LYS A 1 181 ? 5.588 9.409 25.642 1.00 73.38 181 LYS A O 1
ATOM 1462 N N . ASP A 1 182 ? 6.717 10.553 24.065 1.00 73.94 182 ASP A N 1
ATOM 1463 C CA . ASP A 1 182 ? 6.320 11.883 24.525 1.00 73.94 182 ASP A CA 1
ATOM 1464 C C . ASP A 1 182 ? 4.837 12.158 24.248 1.00 73.94 182 ASP A C 1
ATOM 1466 O O . ASP A 1 182 ? 4.094 12.591 25.135 1.00 73.94 182 ASP A O 1
ATOM 1470 N N . ASN A 1 183 ? 4.353 11.793 23.062 1.00 72.44 183 ASN A N 1
ATOM 1471 C CA . ASN A 1 183 ? 2.952 11.946 22.674 1.00 72.44 183 ASN A CA 1
ATOM 1472 C C . ASN A 1 183 ? 2.035 11.037 23.478 1.00 72.44 183 ASN A C 1
ATOM 1474 O O . ASN A 1 183 ? 0.958 11.461 23.899 1.00 72.44 183 ASN A O 1
ATOM 1478 N N . CYS A 1 184 ? 2.488 9.818 23.771 1.00 70.94 184 CYS A N 1
ATOM 1479 C CA . CYS A 1 184 ? 1.783 8.924 24.671 1.00 70.94 184 CYS A CA 1
ATOM 1480 C C . CYS A 1 184 ? 1.815 9.398 26.122 1.00 70.94 184 CYS A C 1
ATOM 1482 O O . CYS A 1 184 ? 1.071 8.834 26.907 1.00 70.94 184 CYS A O 1
ATOM 1484 N N . LYS A 1 185 ? 2.619 10.383 26.534 1.00 73.81 185 LYS A N 1
ATOM 1485 C CA . LYS A 1 185 ? 2.576 10.959 27.894 1.00 73.81 185 LYS A CA 1
ATOM 1486 C C . LYS A 1 185 ? 1.778 12.262 27.961 1.00 73.81 185 LYS A C 1
ATOM 1488 O O . LYS A 1 185 ? 1.243 12.573 29.020 1.00 73.81 185 LYS A O 1
ATOM 1493 N N . ASN A 1 186 ? 1.656 12.985 26.849 1.00 74.81 186 ASN A N 1
ATOM 1494 C CA . ASN A 1 186 ? 0.937 14.253 26.774 1.00 74.81 186 ASN A CA 1
ATOM 1495 C C . ASN A 1 186 ? -0.605 14.049 26.795 1.00 74.81 186 ASN A C 1
ATOM 1497 O O . ASN A 1 186 ? -1.149 13.412 25.887 1.00 74.81 186 ASN A O 1
ATOM 1501 N N . PRO A 1 187 ? -1.336 14.597 27.789 1.00 74.38 187 PRO A N 1
ATOM 1502 C CA . PRO A 1 187 ? -2.790 14.441 27.907 1.00 74.38 187 PRO A CA 1
ATOM 1503 C C . PRO A 1 187 ? -3.605 15.003 26.731 1.00 74.38 187 PRO A C 1
ATOM 1505 O O . PRO A 1 187 ? -4.586 14.379 26.322 1.00 74.38 187 PRO A O 1
ATOM 1508 N N . ASP A 1 188 ? -3.199 16.133 26.146 1.00 72.00 188 ASP A N 1
ATOM 1509 C CA . ASP A 1 188 ? -3.902 16.748 25.011 1.00 72.00 188 ASP A CA 1
ATOM 1510 C C . ASP A 1 188 ? -3.766 15.892 23.753 1.00 72.00 188 ASP A C 1
ATOM 1512 O O . ASP A 1 188 ? -4.725 15.690 23.000 1.00 72.00 188 ASP A O 1
ATOM 1516 N N . ASN A 1 189 ? -2.581 15.312 23.563 1.00 67.88 189 ASN A N 1
ATOM 1517 C CA . ASN A 1 189 ? -2.312 14.391 22.468 1.00 67.88 189 ASN A CA 1
ATOM 1518 C C . ASN A 1 189 ? -3.112 13.101 22.661 1.00 67.88 189 ASN A C 1
ATOM 1520 O O . ASN A 1 189 ? -3.757 12.643 21.721 1.00 67.88 189 ASN A O 1
ATOM 1524 N N . ARG A 1 190 ? -3.168 12.556 23.886 1.00 68.94 190 ARG A N 1
ATOM 1525 C CA . ARG A 1 190 ? -4.037 11.410 24.221 1.00 68.94 190 ARG A CA 1
ATOM 1526 C C . ARG A 1 190 ? -5.502 11.681 23.913 1.00 68.94 190 ARG A C 1
ATOM 1528 O O . ARG A 1 190 ? -6.170 10.807 23.360 1.00 68.94 190 ARG A O 1
ATOM 1535 N N . LYS A 1 191 ? -5.996 12.881 24.216 1.00 71.00 191 LYS A N 1
ATOM 1536 C CA . LYS A 1 191 ? -7.375 13.273 23.913 1.00 71.00 191 LYS A CA 1
ATOM 1537 C C . LYS A 1 191 ? -7.626 13.315 22.404 1.00 71.00 191 LYS A C 1
ATOM 1539 O O . LYS A 1 191 ? -8.603 12.735 21.946 1.00 71.00 191 LYS A O 1
ATOM 1544 N N . LYS A 1 192 ? -6.722 13.911 21.617 1.00 68.50 192 LYS A N 1
ATOM 1545 C CA . LYS A 1 192 ? -6.805 13.916 20.142 1.00 68.50 192 LYS A CA 1
ATOM 1546 C C . LYS A 1 192 ? -6.762 12.507 19.546 1.00 68.50 192 LYS A C 1
ATOM 1548 O O . LYS A 1 192 ? -7.595 12.184 18.706 1.00 68.50 192 LYS A O 1
ATOM 1553 N N . MET A 1 193 ? -5.849 11.659 20.026 1.00 67.12 193 MET A N 1
ATOM 1554 C CA . MET A 1 193 ? -5.758 10.248 19.632 1.00 67.12 193 MET A CA 1
ATOM 1555 C C . MET A 1 193 ? -7.070 9.508 19.908 1.00 67.12 193 MET A C 1
ATOM 1557 O O . MET A 1 193 ? -7.614 8.844 19.031 1.00 67.12 193 MET A O 1
ATOM 1561 N N . THR A 1 194 ? -7.607 9.666 21.119 1.00 69.81 194 THR A N 1
ATOM 1562 C CA . THR A 1 194 ? -8.871 9.039 21.527 1.00 69.81 194 THR A CA 1
ATOM 1563 C C . THR A 1 194 ? -10.035 9.533 20.675 1.00 69.81 194 THR A C 1
ATOM 1565 O O . THR A 1 194 ? -10.858 8.727 20.256 1.00 69.81 194 THR A O 1
ATOM 1568 N N . ASN A 1 195 ? -10.078 10.829 20.356 1.00 71.88 195 ASN A N 1
ATOM 1569 C CA . ASN A 1 195 ? -11.114 11.406 19.505 1.00 71.88 195 ASN A CA 1
ATOM 1570 C C . ASN A 1 195 ? -11.065 10.865 18.072 1.00 71.88 195 ASN A C 1
ATOM 1572 O O . ASN A 1 195 ? -12.116 10.550 17.536 1.00 71.88 195 ASN A O 1
ATOM 1576 N N . LEU A 1 196 ? -9.886 10.706 17.462 1.00 66.50 196 LEU A N 1
ATOM 1577 C CA . LEU A 1 196 ? -9.765 10.118 16.118 1.00 66.50 196 LEU A CA 1
ATOM 1578 C C . LEU A 1 196 ? -10.174 8.642 16.100 1.00 66.50 196 LEU A C 1
ATOM 1580 O O . LEU A 1 196 ? -10.912 8.207 15.215 1.00 66.50 196 LEU A O 1
ATOM 1584 N N . LEU A 1 197 ? -9.749 7.881 17.115 1.00 66.81 197 LEU A N 1
ATOM 1585 C CA . LEU A 1 197 ? -10.190 6.498 17.310 1.00 66.81 197 LEU A CA 1
ATOM 1586 C C . LEU A 1 197 ? -11.714 6.424 17.458 1.00 66.81 197 LEU A C 1
ATOM 1588 O O . LEU A 1 197 ? -12.354 5.560 16.862 1.00 66.81 197 LEU A O 1
ATOM 1592 N N . GLN A 1 198 ? -12.296 7.347 18.223 1.00 69.12 198 GLN A N 1
ATOM 1593 C CA . GLN A 1 198 ? -13.732 7.429 18.454 1.00 69.12 198 GLN A CA 1
ATOM 1594 C C . GLN A 1 198 ? -14.498 7.856 17.192 1.00 69.12 198 GLN A C 1
ATOM 1596 O O . GLN A 1 198 ? -15.481 7.212 16.846 1.00 69.12 198 GLN A O 1
ATOM 1601 N N . GLN A 1 199 ? -14.015 8.851 16.445 1.00 69.50 199 GLN A N 1
ATOM 1602 C CA . GLN A 1 199 ? -14.586 9.269 15.160 1.00 69.50 199 GLN A CA 1
ATOM 1603 C C . GLN A 1 199 ? -14.569 8.130 14.142 1.00 69.50 199 GLN A C 1
ATOM 1605 O O . GLN A 1 199 ? -15.561 7.896 13.456 1.00 69.50 199 GLN A O 1
ATOM 1610 N N . ASN A 1 200 ? -13.476 7.361 14.057 1.00 64.44 200 ASN A N 1
ATOM 1611 C CA . ASN A 1 200 ? -13.463 6.196 13.178 1.00 64.44 200 ASN A CA 1
ATOM 1612 C C . ASN A 1 200 ? -14.454 5.120 13.639 1.00 64.44 200 ASN A C 1
ATOM 1614 O O . ASN A 1 200 ? -15.172 4.559 12.811 1.00 64.44 200 ASN A O 1
ATOM 1618 N N . ARG A 1 201 ? -14.540 4.872 14.952 1.00 67.69 201 ARG A N 1
ATOM 1619 C CA . ARG A 1 201 ? -15.547 3.971 15.526 1.00 67.69 201 ARG A CA 1
ATOM 1620 C C . ARG A 1 201 ? -16.967 4.441 15.247 1.00 67.69 201 ARG A C 1
ATOM 1622 O O . ARG A 1 201 ? -17.832 3.596 15.106 1.00 67.69 201 ARG A O 1
ATOM 1629 N N . GLU A 1 202 ? -17.236 5.736 15.177 1.00 70.19 202 GLU A N 1
ATOM 1630 C CA . GLU A 1 202 ? -18.577 6.269 14.923 1.00 70.19 202 GLU A CA 1
ATOM 1631 C C . GLU A 1 202 ? -18.948 6.229 13.439 1.00 70.19 202 GLU A C 1
ATOM 1633 O O . GLU A 1 202 ? -20.051 5.797 13.102 1.00 70.19 202 GLU A O 1
ATOM 1638 N N . GLU A 1 203 ? -18.021 6.613 12.562 1.00 66.88 203 GLU A N 1
ATOM 1639 C CA . GLU A 1 203 ? -18.249 6.704 11.117 1.00 66.88 203 GLU A CA 1
ATOM 1640 C C . GLU A 1 203 ? -18.174 5.348 10.406 1.00 66.88 203 GLU A C 1
ATOM 1642 O O . GLU A 1 203 ? -18.875 5.131 9.421 1.00 66.88 203 GLU A O 1
ATOM 1647 N N . ASN A 1 204 ? -17.347 4.423 10.902 1.00 67.19 204 ASN A N 1
ATOM 1648 C CA . ASN A 1 204 ? -17.088 3.131 10.271 1.00 67.19 204 ASN A CA 1
ATOM 1649 C C . ASN A 1 204 ? -17.097 1.987 11.303 1.00 67.19 204 ASN A C 1
ATOM 1651 O O . ASN A 1 204 ? -16.137 1.224 11.401 1.00 67.19 204 ASN A O 1
ATOM 1655 N N . LYS A 1 205 ? -18.188 1.851 12.077 1.00 66.75 205 LYS A N 1
ATOM 1656 C CA . LYS A 1 205 ? -18.350 0.845 13.160 1.00 66.75 205 LYS A CA 1
ATOM 1657 C C . LYS A 1 205 ? -17.923 -0.575 12.783 1.00 66.75 205 LYS A C 1
ATOM 1659 O O . LYS A 1 205 ? -17.391 -1.296 13.620 1.00 66.75 205 LYS A O 1
ATOM 1664 N N . ASN A 1 206 ? -18.138 -0.946 11.524 1.00 70.50 206 ASN A N 1
ATOM 1665 C CA . ASN A 1 206 ? -17.857 -2.275 10.996 1.00 70.50 206 ASN A CA 1
ATOM 1666 C C . ASN A 1 206 ? -16.527 -2.345 10.232 1.00 70.50 206 ASN A C 1
ATOM 1668 O O . ASN A 1 206 ? -16.386 -3.248 9.431 1.00 70.50 206 ASN A O 1
ATOM 1672 N N . LEU A 1 207 ? -15.602 -1.388 10.392 1.00 80.50 207 LEU A N 1
ATOM 1673 C CA . LEU A 1 207 ? -14.287 -1.390 9.728 1.00 80.50 207 LEU A CA 1
ATOM 1674 C C . LEU A 1 207 ? -13.113 -1.242 10.715 1.00 80.50 207 LEU A C 1
ATOM 1676 O O . LEU A 1 207 ? -12.065 -0.677 10.378 1.00 80.50 207 LEU A O 1
ATOM 1680 N N . LEU A 1 208 ? -13.313 -1.666 11.966 1.00 83.69 208 LEU A N 1
ATOM 1681 C CA . LEU A 1 208 ? -12.356 -1.439 13.048 1.00 83.69 208 LEU A CA 1
ATOM 1682 C C . LEU A 1 208 ? -11.103 -2.308 12.902 1.00 83.69 208 LEU A C 1
ATOM 1684 O O . LEU A 1 208 ? -10.004 -1.828 13.161 1.00 83.69 208 LEU A O 1
ATOM 1688 N N . SER A 1 209 ? -11.246 -3.555 12.459 1.00 85.62 209 SER A N 1
ATOM 1689 C CA . SER A 1 209 ? -10.134 -4.504 12.347 1.00 85.62 209 SER A CA 1
ATOM 1690 C C . SER A 1 209 ? -9.146 -4.054 11.273 1.00 85.62 209 SER A C 1
ATOM 1692 O O . SER A 1 209 ? -7.938 -4.057 11.506 1.00 85.62 209 SER A O 1
ATOM 1694 N N . SER A 1 210 ? -9.652 -3.596 10.122 1.00 86.81 210 SER A N 1
ATOM 1695 C CA . SER A 1 210 ? -8.825 -3.063 9.032 1.00 86.81 210 SER A CA 1
ATOM 1696 C C . SER A 1 210 ? -8.091 -1.790 9.450 1.00 86.81 210 SER A C 1
ATOM 1698 O O . SER A 1 210 ? -6.904 -1.628 9.163 1.00 86.81 210 SER A O 1
ATOM 1700 N N . PHE A 1 211 ? -8.783 -0.900 10.167 1.00 87.31 211 PHE A N 1
ATOM 1701 C CA . PHE A 1 211 ? -8.189 0.305 10.739 1.00 87.31 211 PHE A CA 1
ATOM 1702 C C . PHE A 1 211 ? -7.065 -0.035 11.730 1.00 87.31 211 PHE A C 1
ATOM 1704 O O . PHE A 1 211 ? -5.962 0.502 11.619 1.00 87.31 211 PHE A O 1
ATOM 1711 N N . GLU A 1 212 ? -7.328 -0.924 12.694 1.00 85.56 212 GLU A N 1
ATOM 1712 C CA . GLU A 1 212 ? -6.387 -1.251 13.769 1.00 85.56 212 GLU A CA 1
ATOM 1713 C C . GLU A 1 212 ? -5.140 -1.948 13.220 1.00 85.56 212 GLU A C 1
ATOM 1715 O O . GLU A 1 212 ? -4.027 -1.545 13.561 1.00 85.56 212 GLU A O 1
ATOM 1720 N N . ALA A 1 213 ? -5.307 -2.929 12.325 1.00 87.50 213 ALA A N 1
ATOM 1721 C CA . ALA A 1 213 ? -4.194 -3.649 11.709 1.00 87.50 213 ALA A CA 1
ATOM 1722 C C . ALA A 1 213 ? -3.246 -2.699 10.960 1.00 87.50 213 ALA A C 1
ATOM 1724 O O . ALA A 1 213 ? -2.031 -2.737 11.155 1.00 87.50 213 ALA A O 1
ATOM 1725 N N . VAL A 1 214 ? -3.796 -1.786 10.154 1.00 88.06 214 VAL A N 1
ATOM 1726 C CA . VAL A 1 214 ? -2.999 -0.822 9.382 1.00 88.06 214 VAL A CA 1
ATOM 1727 C C . VAL A 1 214 ? -2.344 0.219 10.285 1.00 88.06 214 VAL A C 1
ATOM 1729 O O . VAL A 1 214 ? -1.188 0.583 10.057 1.00 88.06 214 VAL A O 1
ATOM 1732 N N . MET A 1 215 ? -3.043 0.697 11.316 1.00 85.50 215 MET A N 1
ATOM 1733 C CA . MET A 1 215 ? -2.472 1.618 12.299 1.00 85.50 215 MET A CA 1
ATOM 1734 C C . MET A 1 215 ? -1.251 0.991 12.984 1.00 85.50 215 MET A C 1
ATOM 1736 O O . MET A 1 215 ? -0.180 1.595 13.016 1.00 85.50 215 MET A O 1
ATOM 1740 N N . ILE A 1 216 ? -1.395 -0.237 13.484 1.00 83.75 216 ILE A N 1
ATOM 1741 C CA . ILE A 1 216 ? -0.343 -1.002 14.168 1.00 83.75 216 ILE A CA 1
ATOM 1742 C C . ILE A 1 216 ? 0.855 -1.226 13.246 1.00 83.75 216 ILE A C 1
ATOM 1744 O O . ILE A 1 216 ? 1.984 -0.908 13.618 1.00 83.75 216 ILE A O 1
ATOM 1748 N N . HIS A 1 217 ? 0.607 -1.683 12.020 1.00 86.06 217 HIS A N 1
ATOM 1749 C CA . HIS A 1 217 ? 1.643 -1.870 11.005 1.00 86.06 217 HIS A CA 1
ATOM 1750 C C . HIS A 1 217 ? 2.436 -0.583 10.736 1.00 86.06 217 HIS A C 1
ATOM 1752 O O . HIS A 1 217 ? 3.669 -0.571 10.752 1.00 86.06 217 HIS A O 1
ATOM 1758 N N . ASN A 1 218 ? 1.739 0.545 10.569 1.00 83.00 218 ASN A N 1
ATOM 1759 C CA . ASN A 1 218 ? 2.385 1.835 10.329 1.00 83.00 218 ASN A CA 1
ATOM 1760 C C . ASN A 1 218 ? 3.198 2.328 11.536 1.00 83.00 218 ASN A C 1
ATOM 1762 O O . ASN A 1 218 ? 4.278 2.896 11.345 1.00 83.00 218 ASN A O 1
ATOM 1766 N N . LEU A 1 219 ? 2.718 2.102 12.763 1.00 79.56 219 LEU A N 1
ATOM 1767 C CA . LEU A 1 219 ? 3.475 2.390 13.985 1.00 79.56 219 LEU A CA 1
ATOM 1768 C C . LEU A 1 219 ? 4.759 1.554 14.039 1.00 79.56 219 LEU A C 1
ATOM 1770 O O . LEU A 1 219 ? 5.841 2.111 14.235 1.00 79.56 219 LEU A O 1
ATOM 1774 N N . ALA A 1 220 ? 4.653 0.244 13.798 1.00 79.19 220 ALA A N 1
ATOM 1775 C CA . ALA A 1 220 ? 5.785 -0.676 13.819 1.00 79.19 220 ALA A CA 1
ATOM 1776 C C . ALA A 1 220 ? 6.854 -0.286 12.788 1.00 79.19 220 ALA A C 1
ATOM 1778 O O . ALA A 1 220 ? 8.036 -0.209 13.124 1.00 79.19 220 ALA A O 1
ATOM 1779 N N . GLN A 1 221 ? 6.459 0.047 11.557 1.00 78.75 221 GLN A N 1
ATOM 1780 C CA . GLN A 1 221 ? 7.398 0.458 10.509 1.00 78.75 221 GLN A CA 1
ATOM 1781 C C . GLN A 1 221 ? 8.107 1.784 10.810 1.00 78.75 221 GLN A C 1
ATOM 1783 O O . GLN A 1 221 ? 9.305 1.909 10.550 1.00 78.75 221 GLN A O 1
ATOM 1788 N N . LYS A 1 222 ? 7.400 2.769 11.381 1.00 75.56 222 LYS A N 1
ATOM 1789 C CA . LYS A 1 222 ? 8.016 4.041 11.796 1.00 75.56 222 LYS A CA 1
ATOM 1790 C C . LYS A 1 222 ? 8.952 3.873 12.986 1.00 75.56 222 LYS A C 1
ATOM 1792 O O . LYS A 1 222 ? 9.975 4.539 13.054 1.00 75.56 222 LYS A O 1
ATOM 1797 N N . HIS A 1 223 ? 8.606 2.984 13.910 1.00 70.19 223 HIS A N 1
ATOM 1798 C CA . HIS A 1 223 ? 9.399 2.708 15.102 1.00 70.19 223 HIS A CA 1
ATOM 1799 C C . HIS A 1 223 ? 10.561 1.726 14.841 1.00 70.19 223 HIS A C 1
ATOM 1801 O O . HIS A 1 223 ? 11.492 1.623 15.639 1.00 70.19 223 HIS A O 1
ATOM 1807 N N . GLY A 1 224 ? 10.532 0.997 13.724 1.00 66.75 224 GLY A N 1
ATOM 1808 C CA . GLY A 1 224 ? 11.533 -0.013 13.377 1.00 66.75 224 GLY A CA 1
ATOM 1809 C C . GLY A 1 224 ? 11.316 -1.378 14.044 1.00 66.75 224 GLY A C 1
ATOM 1810 O O . GLY A 1 224 ? 12.274 -2.141 14.158 1.00 66.75 224 GLY A O 1
ATOM 1811 N N . GLY A 1 225 ? 10.093 -1.685 14.494 1.00 70.75 225 GLY A N 1
ATOM 1812 C CA . GLY A 1 225 ? 9.719 -2.999 15.028 1.00 70.75 225 GLY A CA 1
ATOM 1813 C C . GLY A 1 225 ? 8.384 -3.014 15.781 1.00 70.75 225 GLY A C 1
ATOM 1814 O O . GLY A 1 225 ? 7.957 -1.994 16.325 1.00 70.75 225 GLY A O 1
ATOM 1815 N N . PHE A 1 226 ? 7.749 -4.190 15.837 1.00 71.50 226 PHE A N 1
ATOM 1816 C CA . PHE A 1 226 ? 6.455 -4.407 16.501 1.00 71.50 226 PHE A CA 1
ATOM 1817 C C . PHE A 1 226 ? 6.541 -4.436 18.037 1.00 71.50 226 PHE A C 1
ATOM 1819 O O . PHE A 1 226 ? 5.527 -4.230 18.697 1.00 71.50 226 PHE A O 1
ATOM 1826 N N . GLU A 1 227 ? 7.740 -4.605 18.611 1.00 68.25 227 GLU A N 1
ATOM 1827 C CA . GLU A 1 227 ? 7.988 -4.715 20.062 1.00 68.25 227 GLU A CA 1
ATOM 1828 C C . GLU A 1 227 ? 7.323 -3.605 20.897 1.00 68.25 227 GLU A C 1
ATOM 1830 O O . GLU A 1 227 ? 6.896 -3.843 22.024 1.00 68.25 227 GLU A O 1
ATOM 1835 N N . ILE A 1 228 ? 7.180 -2.392 20.349 1.00 66.31 228 ILE A N 1
ATOM 1836 C CA . ILE A 1 228 ? 6.579 -1.261 21.072 1.00 66.31 228 ILE A CA 1
ATOM 1837 C C . ILE A 1 228 ? 5.058 -1.366 21.255 1.00 66.31 228 ILE A C 1
ATOM 1839 O O . ILE A 1 228 ? 4.488 -0.711 22.127 1.00 66.31 228 ILE A O 1
ATOM 1843 N N . ILE A 1 229 ? 4.397 -2.182 20.439 1.00 65.50 229 ILE A N 1
ATOM 1844 C CA . ILE A 1 229 ? 2.942 -2.376 20.463 1.00 65.50 229 ILE A CA 1
ATOM 1845 C C . ILE A 1 229 ? 2.572 -3.495 21.463 1.00 65.50 229 ILE A C 1
ATOM 1847 O O . ILE A 1 229 ? 1.407 -3.661 21.830 1.00 65.50 229 ILE A O 1
ATOM 1851 N N . GLY A 1 230 ? 3.585 -4.203 21.977 1.00 64.25 230 GLY A N 1
ATOM 1852 C CA . GLY A 1 230 ? 3.466 -5.266 22.965 1.00 64.25 230 GLY A CA 1
ATOM 1853 C C . GLY A 1 230 ? 2.936 -6.580 22.390 1.00 64.25 230 GLY A C 1
ATOM 1854 O O . GLY A 1 230 ? 2.475 -6.668 21.252 1.00 64.25 230 GLY A O 1
ATOM 1855 N N . ASP A 1 231 ? 2.952 -7.616 23.226 1.00 68.88 231 ASP A N 1
ATOM 1856 C CA . ASP A 1 231 ? 2.637 -8.998 22.837 1.00 68.88 231 ASP A CA 1
ATOM 1857 C C . ASP A 1 231 ? 1.211 -9.201 22.299 1.00 68.88 231 ASP A C 1
ATOM 1859 O O . ASP A 1 231 ? 0.910 -10.219 21.671 1.00 68.88 231 ASP A O 1
ATOM 1863 N N . LYS A 1 232 ? 0.313 -8.235 22.531 1.00 67.69 232 LYS A N 1
ATOM 1864 C CA . LYS A 1 232 ? -1.093 -8.303 22.121 1.00 67.69 232 LYS A CA 1
ATOM 1865 C C . LYS A 1 232 ? -1.258 -8.540 20.614 1.00 67.69 232 LYS A C 1
ATOM 1867 O O . LYS A 1 232 ? -2.233 -9.174 20.234 1.00 67.69 232 LYS A O 1
ATOM 1872 N N . TYR A 1 233 ? -0.326 -8.079 19.779 1.00 64.19 233 TYR A N 1
ATOM 1873 C CA . TYR A 1 233 ? -0.434 -8.179 18.314 1.00 64.19 233 TYR A CA 1
ATOM 1874 C C . TYR A 1 233 ? 0.677 -8.996 17.646 1.00 64.19 233 TYR A C 1
ATOM 1876 O O . TYR A 1 233 ? 0.676 -9.126 16.428 1.00 64.19 233 TYR A O 1
ATOM 1884 N N . ILE A 1 234 ? 1.607 -9.541 18.433 1.00 68.31 234 ILE A N 1
ATOM 1885 C CA . ILE A 1 234 ? 2.771 -10.299 17.936 1.00 68.31 234 ILE A CA 1
ATOM 1886 C C . ILE A 1 234 ? 2.609 -11.797 18.222 1.00 68.31 234 ILE A C 1
ATOM 1888 O O . ILE A 1 234 ? 3.200 -12.636 17.548 1.00 68.31 234 ILE A O 1
ATOM 1892 N N . LYS A 1 235 ? 1.794 -12.161 19.221 1.00 81.62 235 LYS A N 1
ATOM 1893 C CA . LYS A 1 235 ? 1.515 -13.567 19.521 1.00 81.62 235 LYS A CA 1
ATOM 1894 C C . LYS A 1 235 ? 0.714 -14.227 18.384 1.00 81.62 235 LYS A C 1
ATOM 1896 O O . LYS A 1 235 ? -0.322 -13.665 18.007 1.00 81.62 235 LYS A O 1
ATOM 1901 N N . PRO A 1 236 ? 1.125 -15.414 17.892 1.00 83.12 236 PRO A N 1
ATOM 1902 C CA . PRO A 1 236 ? 0.479 -16.084 16.760 1.00 83.12 236 PRO A CA 1
ATOM 1903 C C . PRO A 1 236 ? -1.036 -16.251 16.914 1.00 83.12 236 PRO A C 1
ATOM 1905 O O . PRO A 1 236 ? -1.792 -16.017 15.976 1.00 83.12 236 PRO A O 1
ATOM 1908 N N . GLU A 1 237 ? -1.510 -16.596 18.111 1.00 84.94 237 GLU A N 1
ATOM 1909 C CA . GLU A 1 237 ? -2.932 -16.778 18.398 1.00 84.94 237 GLU A CA 1
ATOM 1910 C C . GLU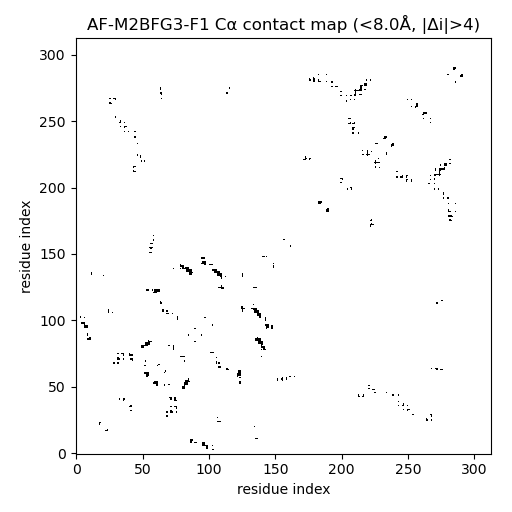 A 1 237 ? -3.749 -15.487 18.232 1.00 84.94 237 GLU A C 1
ATOM 1912 O O . GLU A 1 237 ? -4.867 -15.515 17.715 1.00 84.94 237 GLU A O 1
ATOM 1917 N N . ASN A 1 238 ? -3.181 -14.340 18.610 1.00 83.75 238 ASN A N 1
ATOM 1918 C CA . ASN A 1 238 ? -3.846 -13.047 18.477 1.00 83.75 238 ASN A CA 1
ATOM 1919 C C . ASN A 1 238 ? -3.829 -12.568 17.024 1.00 83.75 238 ASN A C 1
ATOM 1921 O O . ASN A 1 238 ? -4.807 -11.983 16.559 1.00 83.75 238 ASN A O 1
ATOM 1925 N N . GLU A 1 239 ? -2.736 -12.838 16.308 1.00 84.50 239 GLU A N 1
ATOM 1926 C CA . GLU A 1 239 ? -2.609 -12.538 14.885 1.00 84.50 239 GLU A CA 1
ATOM 1927 C C . GLU A 1 239 ? -3.650 -13.303 14.061 1.00 84.50 239 GLU A C 1
ATOM 1929 O O . GLU A 1 239 ? -4.345 -12.695 13.250 1.00 84.50 239 GLU A O 1
ATOM 1934 N N . ILE A 1 240 ? -3.821 -14.607 14.314 1.00 87.81 240 ILE A N 1
ATOM 1935 C CA . ILE A 1 240 ? -4.831 -15.435 13.636 1.00 87.81 240 ILE A CA 1
ATOM 1936 C C . ILE A 1 240 ? -6.227 -14.840 13.836 1.00 87.81 240 ILE A C 1
ATOM 1938 O O . ILE A 1 240 ? -6.959 -14.626 12.869 1.00 87.81 240 ILE A O 1
ATOM 1942 N N . VAL A 1 241 ? -6.588 -14.510 15.079 1.00 87.94 241 VAL A N 1
ATOM 1943 C CA . VAL A 1 241 ? -7.897 -13.915 15.388 1.00 87.94 241 VAL A CA 1
ATOM 1944 C C . VAL A 1 241 ? -8.068 -12.554 14.704 1.00 87.94 241 VAL A C 1
ATOM 1946 O O . VAL A 1 241 ? -9.147 -12.258 14.190 1.00 87.94 241 VAL A O 1
ATOM 1949 N N . ALA A 1 242 ? -7.025 -11.723 14.670 1.00 86.50 242 ALA A N 1
ATOM 1950 C CA . ALA A 1 242 ? -7.064 -10.419 14.012 1.00 86.50 242 ALA A CA 1
ATOM 1951 C C . ALA A 1 242 ? -7.220 -10.542 12.487 1.00 86.50 242 ALA A C 1
ATOM 1953 O O . ALA A 1 242 ? -8.054 -9.849 11.902 1.00 86.50 242 ALA A O 1
ATOM 1954 N N . LYS A 1 243 ? -6.483 -11.462 11.853 1.00 89.31 243 LYS A N 1
ATOM 1955 C CA . LYS A 1 243 ? -6.595 -11.784 10.423 1.00 89.31 243 LYS A CA 1
ATOM 1956 C C . LYS A 1 243 ? -7.991 -12.279 10.059 1.00 89.31 243 LYS A C 1
ATOM 1958 O O . LYS A 1 243 ? -8.565 -11.804 9.081 1.00 89.31 243 LYS A O 1
ATOM 1963 N N . MET A 1 244 ? -8.556 -13.188 10.858 1.00 90.25 244 MET A N 1
ATOM 1964 C CA . MET A 1 244 ? -9.913 -13.707 10.649 1.00 90.25 244 MET A CA 1
ATOM 1965 C C . MET A 1 244 ? -10.957 -12.591 10.713 1.00 90.25 244 MET A C 1
ATOM 1967 O O . MET A 1 244 ? -11.729 -12.431 9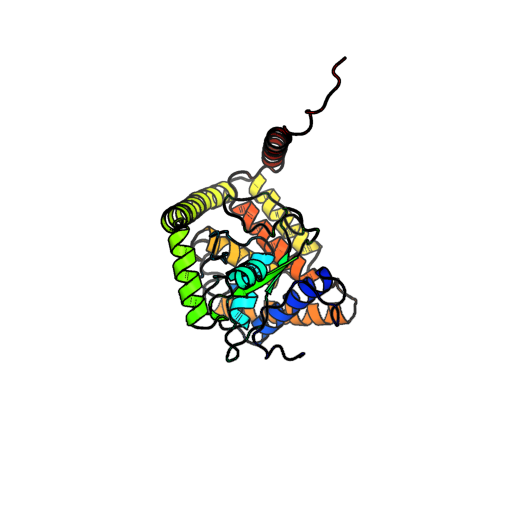.769 1.00 90.25 244 MET A O 1
ATOM 1971 N N . LYS A 1 245 ? -10.924 -11.763 11.765 1.00 90.38 245 LYS A N 1
ATOM 1972 C CA . LYS A 1 245 ? -11.834 -10.615 11.903 1.00 90.38 245 LYS A CA 1
ATOM 1973 C C . LYS A 1 245 ? -11.703 -9.642 10.738 1.00 90.38 245 LYS A C 1
ATOM 1975 O O . LYS A 1 245 ? -12.708 -9.239 10.166 1.00 90.38 245 LYS A O 1
ATOM 1980 N N . MET A 1 246 ? -10.473 -9.300 10.349 1.00 91.19 246 MET A N 1
ATOM 1981 C CA . MET A 1 246 ? -10.227 -8.412 9.213 1.00 91.19 246 MET A CA 1
ATOM 1982 C C . MET A 1 246 ? -10.762 -9.002 7.902 1.00 91.19 246 MET A C 1
ATOM 1984 O O . MET A 1 246 ? -11.347 -8.275 7.108 1.00 91.19 246 MET A O 1
ATOM 1988 N N . ARG A 1 247 ? -10.620 -10.313 7.673 1.00 93.00 247 ARG A N 1
ATOM 1989 C CA . ARG A 1 247 ? -11.178 -10.978 6.487 1.00 93.00 247 ARG A CA 1
ATOM 1990 C C . ARG A 1 247 ? -12.706 -10.901 6.456 1.00 93.00 247 ARG A C 1
ATOM 1992 O O . ARG A 1 247 ? -13.254 -10.441 5.460 1.00 93.00 247 ARG A O 1
ATOM 1999 N N . GLU A 1 248 ? -13.376 -11.293 7.540 1.00 92.44 248 GLU A N 1
ATOM 2000 C CA . GLU A 1 248 ? -14.844 -11.232 7.657 1.00 92.44 248 GLU A CA 1
ATOM 2001 C C . GLU A 1 248 ? -15.374 -9.809 7.424 1.00 92.44 248 GLU A C 1
ATOM 2003 O O . GLU A 1 248 ? -16.392 -9.599 6.757 1.00 92.44 248 GLU A O 1
ATOM 2008 N N . GLU A 1 249 ? -14.649 -8.825 7.951 1.00 92.44 249 GLU A N 1
ATOM 2009 C CA . GLU A 1 249 ? -14.927 -7.404 7.813 1.00 92.44 249 GLU A CA 1
ATOM 2010 C C . GLU A 1 249 ? -14.815 -6.917 6.363 1.00 92.44 249 GLU A C 1
ATOM 2012 O O . GLU A 1 249 ? -15.715 -6.236 5.860 1.00 92.44 249 GLU A O 1
ATOM 2017 N N . ILE A 1 250 ? -13.734 -7.298 5.676 1.00 93.31 250 ILE A N 1
ATOM 2018 C CA . ILE A 1 250 ? -13.512 -6.993 4.261 1.00 93.31 250 ILE A CA 1
ATOM 2019 C C . ILE A 1 250 ? -14.628 -7.613 3.418 1.00 93.31 250 ILE A C 1
ATOM 2021 O O . ILE A 1 250 ? -15.275 -6.897 2.654 1.00 93.31 250 ILE A O 1
ATOM 2025 N N . ASP A 1 251 ? -14.907 -8.906 3.587 1.00 93.75 251 ASP A N 1
ATOM 2026 C CA . ASP A 1 251 ? -15.906 -9.622 2.786 1.00 93.75 251 ASP A CA 1
ATOM 2027 C C . ASP A 1 251 ? -17.315 -9.042 2.981 1.00 93.75 251 ASP A C 1
ATOM 2029 O O . ASP A 1 251 ? -18.044 -8.794 2.013 1.00 93.75 251 ASP A O 1
ATOM 2033 N N . SER A 1 252 ? -17.681 -8.742 4.230 1.00 93.00 252 SER A N 1
ATOM 2034 C CA . SER A 1 252 ? -18.961 -8.106 4.562 1.00 93.00 252 SER A CA 1
ATOM 2035 C C . SER A 1 252 ? -19.080 -6.709 3.954 1.00 93.00 252 SER A C 1
ATOM 2037 O O . SER A 1 252 ? -20.138 -6.334 3.443 1.00 93.00 252 SER A O 1
ATOM 2039 N N . SER A 1 253 ? -17.991 -5.943 3.968 1.00 92.12 253 SER A N 1
ATOM 2040 C CA . SER A 1 253 ? -17.959 -4.583 3.431 1.00 92.12 253 SER A CA 1
ATOM 2041 C C . SER A 1 253 ? -18.026 -4.562 1.911 1.00 92.12 253 SER A C 1
ATOM 2043 O O . SER A 1 253 ? -18.767 -3.761 1.350 1.00 92.12 253 SER A O 1
ATOM 2045 N N . LEU A 1 254 ? -17.326 -5.472 1.229 1.00 93.25 254 LEU A N 1
ATOM 2046 C CA . LEU A 1 254 ? -17.404 -5.609 -0.227 1.00 93.25 254 LEU A CA 1
ATOM 2047 C C . LEU A 1 254 ? -18.809 -6.011 -0.677 1.00 93.25 254 LEU A C 1
ATOM 2049 O O . LEU A 1 254 ? -19.323 -5.453 -1.646 1.00 93.25 254 LEU A O 1
ATOM 2053 N N . LYS A 1 255 ? -19.471 -6.904 0.068 1.00 93.81 255 LYS A N 1
ATOM 2054 C CA . LYS A 1 255 ? -20.881 -7.232 -0.167 1.00 93.81 255 LYS A CA 1
ATOM 2055 C C . LYS A 1 255 ? -21.787 -6.014 0.036 1.00 93.81 255 LYS A C 1
ATOM 2057 O O . LYS A 1 255 ? -22.647 -5.750 -0.796 1.00 93.81 255 LYS A O 1
ATOM 2062 N N . ALA A 1 256 ? -21.579 -5.236 1.098 1.00 91.75 256 ALA A N 1
ATOM 2063 C CA . ALA A 1 256 ? -22.346 -4.014 1.341 1.00 91.75 256 ALA A CA 1
ATOM 2064 C C . ALA A 1 256 ? -22.117 -2.936 0.264 1.00 91.75 256 ALA A C 1
ATOM 2066 O O . ALA A 1 256 ? -23.058 -2.225 -0.082 1.00 91.75 256 ALA A O 1
ATOM 2067 N N . ILE A 1 257 ? -20.902 -2.829 -0.287 1.00 91.31 257 ILE A N 1
ATOM 2068 C CA . ILE A 1 257 ? -20.588 -1.953 -1.426 1.00 91.31 257 ILE A CA 1
ATOM 2069 C C . ILE A 1 257 ? -21.345 -2.416 -2.676 1.00 91.31 257 ILE A C 1
ATOM 2071 O O . ILE A 1 257 ? -21.985 -1.598 -3.331 1.00 91.31 257 ILE A O 1
ATOM 2075 N N . ALA A 1 258 ? -21.329 -3.719 -2.978 1.00 91.19 258 ALA A N 1
ATOM 2076 C CA . ALA A 1 258 ? -22.070 -4.282 -4.108 1.00 91.19 258 ALA A CA 1
ATOM 2077 C C . ALA A 1 258 ? -23.592 -4.066 -3.983 1.00 91.19 258 ALA A C 1
ATOM 2079 O O . ALA A 1 258 ? -24.264 -3.786 -4.973 1.00 91.19 258 ALA A O 1
ATOM 2080 N N . ASP A 1 259 ? -24.118 -4.121 -2.757 1.00 93.62 259 ASP A N 1
ATOM 2081 C CA . ASP A 1 259 ? -25.522 -3.847 -2.427 1.00 93.62 259 ASP A CA 1
ATOM 2082 C C . ASP A 1 259 ? -25.860 -2.337 -2.354 1.00 93.62 259 ASP A C 1
ATOM 2084 O O . ASP A 1 259 ? -26.982 -1.984 -1.987 1.00 93.62 259 ASP A O 1
ATOM 2088 N N . ASN A 1 260 ? -24.916 -1.429 -2.642 1.00 91.19 260 ASN A N 1
ATOM 2089 C CA . ASN A 1 260 ? -25.048 0.032 -2.478 1.00 91.19 260 ASN A CA 1
ATOM 2090 C C . ASN A 1 260 ? -25.395 0.504 -1.047 1.00 91.19 260 ASN A C 1
ATOM 2092 O O . ASN A 1 260 ? -25.909 1.604 -0.849 1.00 91.19 260 ASN A O 1
ATOM 2096 N N . LYS A 1 261 ? -25.103 -0.312 -0.030 1.00 90.12 261 LYS A N 1
ATOM 2097 C CA . LYS A 1 261 ? -25.294 0.012 1.398 1.00 90.12 261 LYS A CA 1
ATOM 2098 C C . LYS A 1 261 ? -24.081 0.709 2.013 1.00 90.12 261 LYS A C 1
ATOM 2100 O O . LYS A 1 261 ? -24.183 1.272 3.099 1.00 90.12 261 LYS A O 1
ATOM 2105 N N . LEU A 1 262 ? -22.935 0.656 1.337 1.00 87.69 262 LEU A N 1
ATOM 2106 C CA . LEU A 1 262 ? -21.687 1.282 1.753 1.00 87.69 262 LEU A CA 1
ATOM 2107 C C . LEU A 1 262 ? -21.041 1.997 0.558 1.00 87.69 262 LEU A C 1
ATOM 2109 O O . LEU A 1 262 ? -21.181 1.557 -0.581 1.00 87.69 262 LEU A O 1
ATOM 2113 N N . LYS A 1 263 ? -20.338 3.109 0.807 1.00 87.88 263 LYS A N 1
ATOM 2114 C CA . LYS A 1 263 ? -19.640 3.846 -0.257 1.00 87.88 263 LYS A CA 1
ATOM 2115 C C . LYS A 1 263 ? -18.501 3.002 -0.853 1.00 87.88 263 LYS A C 1
ATOM 2117 O O . LYS A 1 263 ? -17.819 2.319 -0.086 1.00 87.88 263 LYS A O 1
ATOM 2122 N N . PRO A 1 264 ? -18.221 3.104 -2.168 1.00 88.00 264 PRO A N 1
ATOM 2123 C CA . PRO A 1 264 ? -17.158 2.330 -2.818 1.00 88.00 264 PRO A CA 1
ATOM 2124 C C . PRO A 1 264 ? -15.774 2.481 -2.173 1.00 88.00 264 PRO A C 1
ATOM 2126 O O . PRO A 1 264 ? -14.981 1.541 -2.168 1.00 88.00 264 PRO A O 1
ATOM 2129 N N . ASP A 1 265 ? -15.493 3.653 -1.604 1.00 86.50 265 ASP A N 1
ATOM 2130 C CA . ASP A 1 265 ? -14.216 4.020 -0.996 1.00 86.50 265 ASP A CA 1
ATOM 2131 C C . ASP A 1 265 ? -14.136 3.756 0.519 1.00 86.50 265 ASP A C 1
ATOM 2133 O O . ASP A 1 265 ? -13.141 4.115 1.147 1.00 86.50 265 ASP A O 1
ATOM 2137 N N . ALA A 1 266 ? -15.144 3.131 1.136 1.00 87.81 266 ALA A N 1
ATOM 2138 C CA . ALA A 1 266 ? -15.214 2.991 2.593 1.00 87.81 266 ALA A CA 1
ATOM 2139 C C . ALA A 1 266 ? -14.040 2.200 3.199 1.00 87.81 266 ALA A C 1
ATOM 2141 O O . ALA A 1 266 ? -13.456 2.637 4.192 1.00 87.81 266 ALA A O 1
ATOM 2142 N N . LEU A 1 267 ? -13.648 1.079 2.579 1.00 88.25 267 LEU A N 1
ATOM 2143 C CA . LEU A 1 267 ? -12.485 0.286 3.006 1.00 88.25 267 LEU A CA 1
ATOM 2144 C C . LEU A 1 267 ? -11.200 1.115 2.940 1.00 88.25 267 LEU A C 1
ATOM 2146 O O . LEU A 1 267 ? -10.456 1.207 3.915 1.00 88.25 267 LEU A O 1
ATOM 2150 N N . MET A 1 268 ? -10.988 1.778 1.804 1.00 88.56 268 MET A N 1
ATOM 2151 C CA . MET A 1 268 ? -9.848 2.655 1.564 1.00 88.56 268 MET A CA 1
ATOM 2152 C C . MET A 1 268 ? -9.786 3.805 2.583 1.00 88.56 268 MET A C 1
ATOM 2154 O O . MET A 1 268 ? -8.720 4.084 3.126 1.00 88.56 268 MET A O 1
ATOM 2158 N N . ARG A 1 269 ? -10.927 4.428 2.912 1.00 83.50 269 ARG A N 1
ATOM 2159 C CA . ARG A 1 269 ? -11.024 5.471 3.948 1.00 83.50 269 ARG A CA 1
ATOM 2160 C C . ARG A 1 269 ? -10.701 4.948 5.343 1.00 83.50 269 ARG A C 1
ATOM 2162 O O . ARG A 1 269 ? -10.028 5.647 6.093 1.00 83.50 269 ARG A O 1
ATOM 2169 N N . SER A 1 270 ? -11.171 3.754 5.705 1.00 85.38 270 SER A N 1
ATOM 2170 C CA . SER A 1 270 ? -10.870 3.169 7.019 1.00 85.38 270 SER A CA 1
ATOM 2171 C C . SER A 1 270 ? -9.373 2.888 7.174 1.00 85.38 270 SER A C 1
ATOM 2173 O O . SER A 1 270 ? -8.755 3.298 8.158 1.00 85.38 270 SER A O 1
ATOM 2175 N N . VAL A 1 271 ? -8.763 2.281 6.151 1.00 88.12 271 VAL A N 1
ATOM 2176 C CA . VAL A 1 271 ? -7.311 2.056 6.078 1.00 88.12 271 VAL A CA 1
ATOM 2177 C C . VAL A 1 271 ? -6.550 3.376 6.183 1.00 88.12 271 VAL A C 1
ATOM 2179 O O . VAL A 1 271 ? -5.623 3.497 6.987 1.00 88.12 271 VAL A O 1
ATOM 2182 N N . PHE A 1 272 ? -6.963 4.377 5.404 1.00 83.56 272 PHE A N 1
ATOM 2183 C CA . PHE A 1 272 ? -6.342 5.694 5.404 1.00 83.56 272 PHE A CA 1
ATOM 2184 C C . PHE A 1 272 ? -6.364 6.337 6.799 1.00 83.56 272 PHE A C 1
ATOM 2186 O O . PHE A 1 272 ? -5.322 6.762 7.293 1.00 83.56 272 PHE A O 1
ATOM 2193 N N . LYS A 1 273 ? -7.503 6.302 7.498 1.00 78.94 273 LYS A N 1
ATOM 2194 C CA . LYS A 1 273 ? -7.614 6.807 8.876 1.00 78.94 273 LYS A CA 1
ATOM 2195 C C . LYS A 1 273 ? -6.700 6.077 9.862 1.00 78.94 273 LYS A C 1
ATOM 2197 O O . LYS A 1 273 ? -6.154 6.706 10.773 1.00 78.94 273 LYS A O 1
ATOM 2202 N N . GLY A 1 274 ? -6.522 4.763 9.703 1.00 81.19 274 GLY A N 1
ATOM 2203 C CA . GLY A 1 274 ? -5.585 3.985 10.523 1.00 81.19 274 GLY A CA 1
ATOM 2204 C C . GLY A 1 274 ? -4.158 4.509 10.376 1.00 81.19 274 GLY A C 1
ATOM 2205 O O . GLY A 1 274 ? -3.443 4.714 11.360 1.00 81.19 274 GLY A O 1
ATOM 2206 N N . GLN A 1 275 ? -3.775 4.831 9.144 1.00 82.06 275 GLN A N 1
ATOM 2207 C CA . GLN A 1 275 ? -2.483 5.427 8.842 1.00 82.06 275 GLN A CA 1
ATOM 2208 C C . GLN A 1 275 ? -2.345 6.874 9.329 1.00 82.06 275 GLN A C 1
ATOM 2210 O O . GLN A 1 275 ? -1.310 7.209 9.905 1.00 82.06 275 GLN A O 1
ATOM 2215 N N . GLU A 1 276 ? -3.362 7.722 9.162 1.00 76.81 276 GLU A N 1
ATOM 2216 C CA . GLU A 1 276 ? -3.370 9.082 9.722 1.00 76.81 276 GLU A CA 1
ATOM 2217 C C . GLU A 1 276 ? -3.163 9.071 11.235 1.00 76.81 276 GLU A C 1
ATOM 2219 O O . GLU A 1 276 ? -2.359 9.833 11.776 1.00 76.81 276 GLU A O 1
ATOM 2224 N N . THR A 1 277 ? -3.851 8.155 11.916 1.00 76.50 277 THR A N 1
ATOM 2225 C CA . THR A 1 277 ? -3.745 7.997 13.365 1.00 76.50 277 THR A CA 1
ATOM 2226 C C . THR A 1 277 ? -2.315 7.620 13.747 1.00 76.50 277 THR A C 1
ATOM 2228 O O . THR A 1 277 ? -1.712 8.278 14.593 1.00 76.50 277 THR A O 1
ATOM 2231 N N . ALA A 1 278 ? -1.714 6.637 13.069 1.00 78.75 278 ALA A N 1
ATOM 2232 C CA . ALA A 1 278 ? -0.309 6.285 13.279 1.00 78.75 278 ALA A CA 1
ATOM 2233 C C . ALA A 1 278 ? 0.646 7.457 12.979 1.00 78.75 278 ALA A C 1
ATOM 2235 O O . ALA A 1 278 ? 1.638 7.655 13.684 1.00 78.75 278 ALA A O 1
ATOM 2236 N N . ASN A 1 279 ? 0.357 8.265 11.955 1.00 76.19 279 ASN A N 1
ATOM 2237 C CA . ASN A 1 279 ? 1.155 9.437 11.613 1.00 76.19 279 ASN A CA 1
ATOM 2238 C C . ASN A 1 279 ? 1.143 10.490 12.720 1.00 76.19 279 ASN A C 1
ATOM 2240 O O . ASN A 1 279 ? 2.213 10.978 13.085 1.00 76.19 279 ASN A O 1
ATOM 2244 N N . LEU A 1 280 ? -0.034 10.788 13.270 1.00 71.88 280 LEU A N 1
ATOM 2245 C CA . LEU A 1 280 ? -0.197 11.740 14.362 1.00 71.88 280 LEU A CA 1
ATOM 2246 C C . LEU A 1 280 ? 0.573 11.303 15.613 1.00 71.88 280 LEU A C 1
ATOM 2248 O O . LEU A 1 280 ? 1.283 12.109 16.209 1.00 71.88 280 LEU A O 1
ATOM 2252 N N . ILE A 1 281 ? 0.466 10.024 15.986 1.00 72.44 281 ILE A N 1
ATOM 2253 C CA . ILE A 1 281 ? 1.118 9.472 17.185 1.00 72.44 281 ILE A CA 1
ATOM 2254 C C . ILE A 1 281 ? 2.645 9.617 17.100 1.00 72.44 281 ILE A C 1
ATOM 2256 O O . ILE A 1 281 ? 3.308 9.871 18.105 1.00 72.44 281 ILE A O 1
ATOM 2260 N N . MET A 1 282 ? 3.199 9.483 15.896 1.00 71.56 282 MET A N 1
ATOM 2261 C CA . MET A 1 282 ? 4.642 9.446 15.645 1.00 71.56 282 MET A CA 1
ATOM 2262 C C . MET A 1 282 ? 5.222 10.801 15.197 1.00 71.56 282 MET A C 1
ATOM 2264 O O . MET A 1 282 ? 6.383 10.856 14.801 1.00 71.56 282 MET A O 1
ATOM 2268 N N . SER A 1 283 ? 4.430 11.881 15.198 1.00 67.25 283 SER A N 1
ATOM 2269 C CA . SER A 1 283 ? 4.847 13.222 14.754 1.00 67.25 283 SER A CA 1
ATOM 2270 C C . SER A 1 283 ? 5.418 14.063 15.901 1.00 67.25 283 SER A C 1
ATOM 2272 O O . SER A 1 283 ? 4.898 14.041 17.015 1.00 67.25 283 SER A O 1
ATOM 2274 N N . LYS A 1 284 ? 6.442 14.873 15.599 1.00 56.94 284 LYS A N 1
ATOM 2275 C CA . LYS A 1 284 ? 7.025 15.880 16.507 1.00 56.94 284 LYS A CA 1
ATOM 2276 C C . LYS A 1 284 ? 6.036 16.981 16.894 1.00 56.94 284 LYS A C 1
ATOM 2278 O O . LYS A 1 284 ? 6.037 17.463 18.022 1.00 56.94 284 LYS A O 1
ATOM 2283 N N . ASP A 1 285 ? 5.207 17.389 15.938 1.00 54.88 285 ASP A N 1
ATOM 2284 C CA . ASP A 1 285 ? 4.253 18.481 16.089 1.00 54.88 285 ASP A CA 1
ATOM 2285 C C . ASP A 1 285 ? 2.855 17.857 16.238 1.00 54.88 285 ASP A C 1
ATOM 2287 O O . ASP A 1 285 ? 2.343 17.268 15.290 1.00 54.88 285 ASP A O 1
ATOM 2291 N N . VAL A 1 286 ? 2.248 17.920 17.429 1.00 50.91 286 VAL A N 1
ATOM 2292 C CA . VAL A 1 286 ? 0.891 17.366 17.680 1.00 50.91 286 VAL A CA 1
ATOM 2293 C C . VAL A 1 286 ? -0.180 18.456 17.797 1.00 50.91 286 VAL A C 1
ATOM 2295 O O . VAL A 1 286 ? -1.382 18.188 17.908 1.00 50.91 286 VAL A O 1
ATOM 2298 N N . SER A 1 287 ? 0.220 19.729 17.735 1.00 46.44 287 SER A N 1
ATOM 2299 C CA . SER A 1 287 ? -0.729 20.828 17.572 1.00 46.44 287 SER A CA 1
ATOM 2300 C C . SER A 1 287 ? -0.921 21.109 16.081 1.00 46.44 287 SER A C 1
ATOM 2302 O O . SER A 1 287 ? -0.008 21.547 15.384 1.00 46.44 287 SER A O 1
ATOM 2304 N N . TYR A 1 288 ? -2.135 20.818 15.611 1.00 42.50 288 TYR A N 1
ATOM 2305 C CA . TYR A 1 288 ? -2.602 21.136 14.266 1.00 42.50 288 TYR A CA 1
ATOM 2306 C C . TYR A 1 288 ? -2.384 22.629 13.956 1.00 42.50 288 TYR A C 1
ATOM 2308 O O . TYR A 1 288 ? -2.014 22.974 12.843 1.00 42.50 288 TYR A O 1
ATOM 2316 N N . ASP A 1 289 ? -2.484 23.497 14.971 1.00 39.41 289 ASP A N 1
ATOM 2317 C CA . ASP A 1 289 ? -2.284 24.947 14.854 1.00 39.41 289 ASP A CA 1
ATOM 2318 C C . ASP A 1 289 ? -0.823 25.346 14.600 1.00 39.41 289 ASP A C 1
ATOM 2320 O O . ASP A 1 289 ? -0.558 26.143 13.707 1.00 39.41 289 ASP A O 1
ATOM 2324 N N . ARG A 1 290 ? 0.159 24.751 15.298 1.00 43.97 290 ARG A N 1
ATOM 2325 C CA . ARG A 1 290 ? 1.587 25.026 15.031 1.00 43.97 290 ARG A CA 1
ATOM 2326 C C . ARG A 1 290 ? 2.040 24.410 13.714 1.00 43.97 290 ARG A C 1
ATOM 2328 O O . ARG A 1 290 ? 2.920 24.956 13.052 1.00 43.97 290 ARG A O 1
ATOM 2335 N N . GLN A 1 291 ? 1.433 23.291 13.317 1.00 46.94 291 GLN A N 1
ATOM 2336 C CA . GLN A 1 291 ? 1.617 22.733 11.980 1.00 46.94 291 GLN A CA 1
ATOM 2337 C C . GLN A 1 291 ? 1.044 23.677 10.921 1.00 46.94 291 GLN A C 1
ATOM 2339 O O . GLN A 1 291 ? 1.751 24.013 9.977 1.00 46.94 291 GLN A O 1
ATOM 2344 N N . HIS A 1 292 ? -0.177 24.185 11.109 1.00 43.81 292 HIS A N 1
ATOM 2345 C CA . HIS A 1 292 ? -0.825 25.141 10.212 1.00 43.81 292 HIS A CA 1
ATOM 2346 C C . HIS A 1 292 ? -0.040 26.454 10.092 1.00 43.81 292 HIS A C 1
ATOM 2348 O O . HIS A 1 292 ? 0.209 26.915 8.983 1.00 43.81 292 HIS A O 1
ATOM 2354 N N . GLU A 1 293 ? 0.441 27.028 11.195 1.00 45.97 293 GLU A N 1
ATOM 2355 C CA . GLU A 1 293 ? 1.291 28.227 11.177 1.00 45.97 293 GLU A CA 1
ATOM 2356 C C . GLU A 1 293 ? 2.601 27.991 10.417 1.00 45.97 293 GLU A C 1
ATOM 2358 O O . GLU A 1 293 ? 3.015 28.810 9.592 1.00 45.97 293 GLU A O 1
ATOM 2363 N N . LYS A 1 294 ? 3.241 26.838 10.625 1.00 49.56 294 LYS A N 1
ATOM 2364 C CA . LYS A 1 294 ? 4.440 26.444 9.878 1.00 49.56 294 LYS A CA 1
ATOM 2365 C C . LYS A 1 294 ? 4.125 26.216 8.392 1.00 49.56 294 LYS A C 1
ATOM 2367 O O . LYS A 1 294 ? 4.937 26.590 7.548 1.00 49.56 294 LYS A O 1
ATOM 2372 N N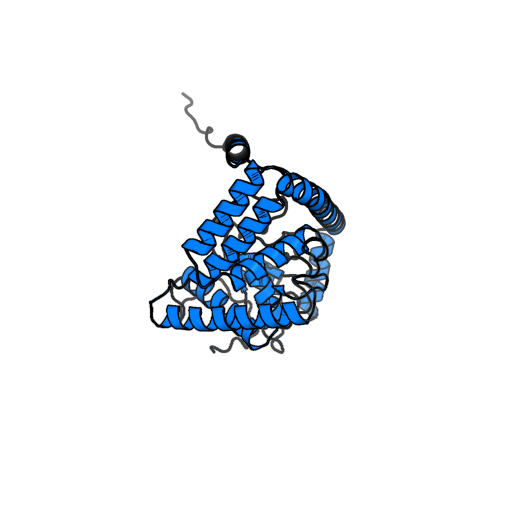 . HIS A 1 295 ? 2.948 25.678 8.060 1.00 50.53 295 HIS A N 1
ATOM 2373 C CA . HIS A 1 295 ? 2.463 25.503 6.685 1.00 50.53 295 HIS A CA 1
ATOM 2374 C C . HIS A 1 295 ? 2.198 26.827 5.980 1.00 50.53 295 HIS A C 1
ATOM 2376 O O . HIS A 1 295 ? 2.646 26.994 4.847 1.00 50.53 295 HIS A O 1
ATOM 2382 N N . GLU A 1 296 ? 1.538 27.774 6.640 1.00 47.94 296 GLU A N 1
ATOM 2383 C CA . GLU A 1 296 ? 1.324 29.123 6.114 1.00 47.94 296 GLU A CA 1
ATOM 2384 C C . GLU A 1 296 ? 2.660 29.848 5.918 1.00 47.94 296 GLU A C 1
ATOM 2386 O O . GLU A 1 296 ? 2.896 30.458 4.876 1.00 47.94 296 GLU A O 1
ATOM 2391 N N . THR A 1 297 ? 3.605 29.668 6.844 1.00 51.41 297 THR A N 1
ATOM 2392 C CA . THR A 1 297 ? 4.953 30.242 6.733 1.00 51.41 297 THR A CA 1
ATOM 2393 C C . THR A 1 297 ? 5.753 29.647 5.564 1.00 51.41 297 THR A C 1
ATOM 2395 O O . THR A 1 297 ? 6.464 30.372 4.869 1.00 51.41 297 THR A O 1
ATOM 2398 N N . ILE A 1 298 ? 5.659 28.335 5.318 1.00 51.91 298 ILE A N 1
ATOM 2399 C CA . ILE A 1 298 ? 6.341 27.671 4.193 1.00 51.91 298 ILE A CA 1
ATOM 2400 C C . ILE A 1 298 ? 5.679 28.045 2.861 1.00 51.91 298 ILE A C 1
ATOM 2402 O O . ILE A 1 298 ? 6.393 28.426 1.936 1.00 51.91 298 ILE A O 1
ATOM 2406 N N . LYS A 1 299 ? 4.340 28.026 2.775 1.00 51.06 299 LYS A N 1
ATOM 2407 C CA . LYS A 1 299 ? 3.590 28.468 1.586 1.00 51.06 299 LYS A CA 1
ATOM 2408 C C . LYS A 1 299 ? 3.923 29.909 1.210 1.00 51.06 299 LYS A C 1
ATOM 2410 O O . LYS A 1 299 ? 4.172 30.182 0.038 1.00 51.06 299 LYS A O 1
ATOM 2415 N N . ALA A 1 300 ? 3.979 30.810 2.193 1.00 54.97 300 ALA A N 1
ATOM 2416 C CA . ALA A 1 300 ? 4.365 32.203 1.986 1.00 54.97 300 ALA A CA 1
ATOM 2417 C C . ALA A 1 300 ? 5.795 32.338 1.434 1.00 54.97 300 ALA A C 1
ATOM 2419 O O . ALA A 1 300 ? 6.049 33.198 0.595 1.00 54.97 300 ALA A O 1
ATOM 2420 N N . LYS A 1 301 ? 6.718 31.458 1.845 1.00 48.72 301 LYS A N 1
ATOM 2421 C CA . LYS A 1 301 ? 8.102 31.431 1.341 1.00 48.72 301 LYS A CA 1
ATOM 2422 C C . LYS A 1 301 ? 8.247 30.826 -0.056 1.00 48.72 301 LYS A C 1
ATOM 2424 O O . LYS A 1 301 ? 9.177 31.199 -0.757 1.00 48.72 301 LYS A O 1
ATOM 2429 N N . THR A 1 302 ? 7.369 29.910 -0.464 1.00 46.81 302 THR A N 1
ATOM 2430 C CA . THR A 1 302 ? 7.389 29.293 -1.806 1.00 46.81 302 THR A CA 1
ATOM 2431 C C . THR A 1 302 ? 6.557 30.043 -2.851 1.00 46.81 302 THR A C 1
ATOM 2433 O O . THR A 1 302 ? 6.741 29.815 -4.041 1.00 46.81 302 THR A O 1
ATOM 2436 N N . ASN A 1 303 ? 5.671 30.958 -2.438 1.00 45.62 303 ASN A N 1
ATOM 2437 C CA . ASN A 1 303 ? 4.856 31.794 -3.334 1.00 45.62 303 ASN A CA 1
ATOM 2438 C C . ASN A 1 303 ? 5.539 33.103 -3.783 1.00 45.62 303 ASN A C 1
ATOM 2440 O O . ASN A 1 303 ? 4.888 33.972 -4.360 1.00 45.62 303 ASN A O 1
ATOM 2444 N N . THR A 1 304 ? 6.845 33.266 -3.578 1.00 42.28 304 THR A N 1
ATOM 2445 C CA . THR A 1 304 ? 7.596 34.488 -3.926 1.00 42.28 304 THR A CA 1
ATOM 2446 C C . THR A 1 304 ? 7.936 34.652 -5.413 1.00 42.28 304 THR A C 1
ATOM 2448 O O . THR A 1 304 ? 8.708 35.538 -5.765 1.00 42.28 304 THR A O 1
ATOM 2451 N N . HIS A 1 305 ? 7.296 33.903 -6.316 1.00 45.88 305 HIS A N 1
ATOM 2452 C CA . HIS A 1 305 ? 7.328 34.194 -7.753 1.00 45.88 305 HIS A CA 1
ATOM 2453 C C . HIS A 1 305 ? 5.920 34.337 -8.334 1.00 45.88 305 HIS A C 1
ATOM 2455 O O . HIS A 1 305 ? 5.403 33.441 -8.995 1.00 45.88 305 HIS A O 1
ATOM 2461 N N . LYS A 1 306 ? 5.315 35.507 -8.099 1.00 42.69 306 LYS A N 1
ATOM 2462 C CA . LYS A 1 306 ? 4.316 36.128 -8.986 1.00 42.69 306 LYS A CA 1
ATOM 2463 C C . LYS A 1 306 ? 4.246 37.641 -8.749 1.00 42.69 306 LYS A C 1
ATOM 2465 O O . LYS A 1 306 ? 3.195 38.178 -8.439 1.00 42.69 306 LYS A O 1
ATOM 2470 N N . LEU A 1 307 ? 5.378 38.325 -8.886 1.00 38.25 307 LEU A N 1
ATOM 2471 C CA . LEU A 1 307 ? 5.428 39.777 -9.088 1.00 38.25 307 LEU A CA 1
ATOM 2472 C C . LEU A 1 307 ? 6.658 40.111 -9.942 1.00 38.25 307 LEU A C 1
ATOM 2474 O O . LEU A 1 307 ? 7.570 40.788 -9.495 1.00 38.25 307 LEU A O 1
ATOM 2478 N N . GLU A 1 308 ? 6.687 39.619 -11.180 1.00 38.94 308 GLU A N 1
ATOM 2479 C CA . GLU A 1 308 ? 7.483 40.249 -12.237 1.00 38.94 308 GLU A CA 1
ATOM 2480 C C . GLU A 1 308 ? 6.650 40.326 -13.523 1.00 38.94 308 GLU A C 1
ATOM 2482 O O . GLU A 1 308 ? 5.844 39.437 -13.800 1.00 38.94 308 GLU A O 1
ATOM 2487 N N . TYR A 1 309 ? 6.869 41.424 -14.255 1.00 35.34 309 TYR A N 1
ATOM 2488 C CA . TYR A 1 309 ? 6.100 42.032 -15.353 1.00 35.34 309 TYR A CA 1
ATOM 2489 C C . TYR A 1 309 ? 4.869 42.836 -14.891 1.00 35.34 309 TYR A C 1
ATOM 2491 O O . TYR A 1 309 ? 3.857 42.279 -14.492 1.00 35.34 309 TYR A O 1
ATOM 2499 N N . GLY A 1 310 ? 4.837 44.166 -14.935 1.00 33.59 310 GLY A N 1
ATOM 2500 C CA . GLY A 1 310 ? 5.748 45.156 -15.497 1.00 33.59 310 GLY A CA 1
ATOM 2501 C C . GLY A 1 310 ? 4.911 46.350 -15.956 1.00 33.59 310 GLY A C 1
ATOM 2502 O O . GLY A 1 310 ? 3.888 46.146 -16.591 1.00 33.59 310 GLY A O 1
ATOM 2503 N N . TYR A 1 311 ? 5.337 47.573 -15.658 1.00 32.03 311 TYR A N 1
ATOM 2504 C CA . TYR A 1 311 ? 5.037 48.733 -16.497 1.00 32.03 311 TYR A CA 1
ATOM 2505 C C . TYR A 1 311 ? 6.208 49.697 -16.382 1.00 32.03 311 TYR A C 1
ATOM 2507 O O . TYR A 1 311 ? 6.317 50.466 -15.432 1.00 32.03 311 TYR A O 1
ATOM 2515 N N . GLY A 1 312 ? 7.094 49.616 -17.371 1.00 36.62 312 GLY A N 1
ATOM 2516 C CA . GLY A 1 312 ? 7.816 50.796 -17.803 1.00 36.62 312 GLY A CA 1
ATOM 2517 C C . GLY A 1 312 ? 6.851 51.712 -18.554 1.00 36.62 312 GLY A C 1
ATOM 2518 O O . GLY A 1 312 ? 6.092 51.253 -19.413 1.00 36.62 312 GLY A O 1
ATOM 2519 N N . ARG A 1 313 ? 6.900 52.995 -18.215 1.00 34.84 313 ARG A N 1
ATOM 2520 C CA . ARG A 1 313 ? 6.910 54.106 -19.163 1.00 34.84 313 ARG A CA 1
ATOM 2521 C C . ARG A 1 313 ? 7.896 55.135 -18.643 1.00 34.84 313 ARG A C 1
ATOM 2523 O O . ARG A 1 313 ? 7.883 55.355 -17.413 1.00 34.84 313 ARG A O 1
#

Mean predicted aligned error: 11.35 Å

Solvent-accessible surface area (backbone atoms only — not comparable to full-atom values): 17765 Å² total; per-residue (Å²): 130,88,85,86,68,82,38,69,80,74,70,88,83,76,91,88,88,54,85,52,77,63,52,39,45,41,51,50,45,55,49,36,54,52,53,19,44,77,70,72,48,48,59,57,76,54,85,62,94,70,69,77,36,26,32,56,74,78,64,11,37,49,54,66,58,49,26,55,47,46,47,34,45,25,47,69,56,68,45,93,60,47,44,24,40,47,37,66,60,38,55,77,67,70,50,44,43,26,64,91,48,66,66,78,68,43,73,35,63,27,78,66,79,76,55,91,71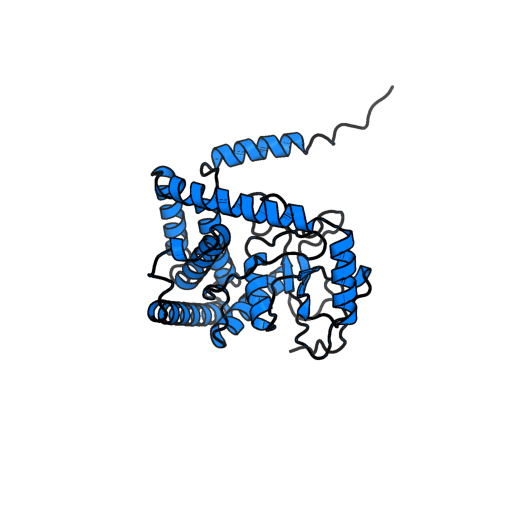,82,83,63,86,56,55,58,66,53,63,74,86,85,50,96,52,62,56,49,50,28,40,52,54,78,31,33,27,74,68,34,43,52,51,50,56,50,54,38,55,74,61,66,46,69,71,57,53,55,52,49,53,52,50,55,26,54,54,21,51,54,23,35,57,51,36,74,66,36,68,70,47,45,48,53,53,50,48,54,56,47,50,45,49,68,77,39,66,75,41,54,51,49,15,50,43,37,18,52,34,47,41,17,62,44,50,72,45,60,75,85,75,40,66,73,67,71,38,68,75,44,38,52,54,49,52,51,51,28,36,56,37,51,56,53,47,54,52,30,29,76,69,69,76,38,63,83,51,49,67,62,50,35,36,37,50,15,40,52,51,30,50,54,47,40,33,88,70,76,48,68,64,63,49,47,53,51,47,54,54,50,51,61,67,70,60,76,81,81,84,79,88,85,82,90,131

Organism: NCBI:txid999431

pLDDT: mean 73.03, std 17.37, range [30.52, 95.44]

Radius of gyration: 20.65 Å; Cα contacts (8 Å, |Δi|>4): 372; chains: 1; bounding box: 50×71×52 Å

Foldseek 3Di:
DPDPQPQDLDDPDDDDDQPDPVSVQLVLLLVLLLLCLVVVQQQLQPQPQADQAAELQQRAGEDFLLRNSQSSVCSNQVHPHRYKHFSVVCVVLVFTFDSVGDFDKGKDFAPPPLDDADDDPRHDGPDPPPDPGRMTIMTHLVRTDPVRNVSSVVNSVVSPCVVVSVVVLVVQLVLLVVLLVVLVVDPVSVVVLVVLLVVLCVVPVLQNLLLQSLLLSLLQNSNVGSPVVPPCSNPPVNVVVSSVSNNVSSVVQVVCVVVVNDPSCSNVVSSSSSNVSSDLSRDPDNDPVVSVVVVVVVCVVVPPPDPDDDDDD